Protein AF-A0A2N2IMH8-F1 (afdb_monomer)

Foldseek 3Di:
DPADDLLRQLQVQLVVQLCVLVVPDPDCALVSNLNSLVRSLVSSVVQFPDDAQLELSQLSVQLSVQSVVDDSPDGPLVSLVSSLVSLVVSQQCSCVRDPLSVLQVHGHPSSVVVSVVSVQVSLQVCCVVPVVDDDPPDPPPDDDPPDDDPDLRPPPDPVPDFPFFKWKKKKFAADAADQVVLQVVQVVFFPRWGWDDGRGIIIIITGGNDNPVSVVVSVVSHDIDDIDMDGPVVVSVVVVVVSVVVVVVPPPAAEAADADDVVVVVVVVVPHPYYHHND

pLDDT: mean 83.03, std 16.4, range [33.5, 98.44]

Radius of gyration: 24.89 Å; Cα contacts (8 Å, |Δi|>4): 397; chains: 1; bounding box: 69×49×67 Å

Nearest PDB structures (foldseek):
  7w7h-assembly1_A  TM=4.510E-01  e=2.300E-19  Streptococcus suis 05ZYH33
  7w7h-assembly1_B  TM=4.518E-01  e=4.089E-19  Streptococcus suis 05ZYH33
  7ed9-assembly2_B  TM=9.702E-01  e=2.875E-08  Thermus thermophilus HB8
  7snb-assembly1_A  TM=9.425E-01  e=2.873E-07  Staphylococcus aureus
  8vip-assembly1_A  TM=9.011E-01  e=2.034E-07  Staphylococcus aureus subsp. aureus NCTC 8325

Structure (mmCIF, N/CA/C/O backbone):
data_AF-A0A2N2IMH8-F1
#
_entry.id   AF-A0A2N2IMH8-F1
#
loop_
_atom_site.group_PDB
_atom_site.id
_atom_site.type_symbol
_atom_site.label_atom_id
_atom_site.label_alt_id
_atom_site.label_comp_id
_atom_site.label_asym_id
_atom_site.label_entity_id
_atom_site.label_seq_id
_atom_site.pdbx_PDB_ins_code
_atom_site.Cartn_x
_atom_site.Cartn_y
_atom_site.Cartn_z
_atom_site.occupancy
_atom_site.B_iso_or_equiv
_atom_site.auth_seq_id
_atom_site.auth_comp_id
_atom_site.auth_asym_id
_atom_site.auth_atom_id
_atom_site.pdbx_PDB_model_num
ATOM 1 N N . MET A 1 1 ? 8.342 -9.772 5.386 1.00 52.19 1 MET A N 1
ATOM 2 C CA . MET A 1 1 ? 8.131 -8.781 4.309 1.00 52.19 1 MET A CA 1
ATOM 3 C C . MET A 1 1 ? 7.849 -9.517 2.992 1.00 52.19 1 MET A C 1
ATOM 5 O O . MET A 1 1 ? 8.654 -9.451 2.078 1.00 52.19 1 MET A O 1
ATOM 9 N N . GLY A 1 2 ? 6.704 -10.207 2.877 1.00 48.62 2 GLY A N 1
ATOM 10 C CA . GLY A 1 2 ? 6.343 -11.002 1.683 1.00 48.62 2 GLY A CA 1
ATOM 11 C C . GLY A 1 2 ? 5.596 -10.222 0.590 1.00 48.62 2 GLY A C 1
ATOM 12 O O . GLY A 1 2 ? 4.848 -10.804 -0.188 1.00 48.62 2 GLY A O 1
ATOM 13 N N . ALA A 1 3 ? 5.718 -8.896 0.584 1.00 60.00 3 ALA A N 1
ATOM 14 C CA . ALA A 1 3 ? 5.052 -8.024 -0.373 1.00 60.00 3 ALA A CA 1
ATOM 15 C C . ALA A 1 3 ? 5.668 -8.153 -1.777 1.00 60.00 3 ALA A C 1
ATOM 17 O O . ALA A 1 3 ? 6.891 -8.087 -1.918 1.00 60.00 3 ALA A O 1
ATOM 18 N N . ARG A 1 4 ? 4.815 -8.277 -2.802 1.00 65.44 4 ARG A N 1
ATOM 19 C CA . ARG A 1 4 ? 5.200 -8.281 -4.222 1.00 65.44 4 ARG A CA 1
ATOM 20 C C . ARG A 1 4 ? 4.741 -6.996 -4.906 1.00 65.44 4 ARG A C 1
ATOM 22 O O . ARG A 1 4 ? 3.602 -6.573 -4.708 1.00 65.44 4 ARG A O 1
ATOM 29 N N . GLY A 1 5 ? 5.615 -6.407 -5.721 1.00 72.25 5 GLY A N 1
ATOM 30 C CA . GLY A 1 5 ? 5.326 -5.184 -6.474 1.00 72.25 5 GLY A CA 1
ATOM 31 C C . GLY A 1 5 ? 5.214 -3.915 -5.620 1.00 72.25 5 GLY A C 1
ATOM 32 O O . GLY A 1 5 ? 5.168 -3.970 -4.387 1.00 72.25 5 GLY A O 1
ATOM 33 N N . ASN A 1 6 ? 5.103 -2.766 -6.292 1.00 80.38 6 ASN A N 1
ATOM 34 C CA . ASN A 1 6 ? 4.966 -1.455 -5.650 1.00 80.38 6 ASN A CA 1
ATOM 35 C C . ASN A 1 6 ? 3.815 -1.391 -4.645 1.00 80.38 6 ASN A C 1
ATOM 37 O O . ASN A 1 6 ? 4.002 -0.951 -3.513 1.00 80.38 6 ASN A O 1
ATOM 41 N N . SER A 1 7 ? 2.633 -1.889 -5.012 1.00 84.31 7 SER A N 1
ATOM 42 C CA . SER A 1 7 ? 1.461 -1.861 -4.130 1.00 84.31 7 SER A CA 1
ATOM 43 C C . SER A 1 7 ? 1.675 -2.670 -2.850 1.00 84.31 7 SER A C 1
ATOM 45 O O . SER A 1 7 ? 1.282 -2.226 -1.773 1.00 84.31 7 SER A O 1
ATOM 47 N N . GLY A 1 8 ? 2.336 -3.829 -2.934 1.00 85.81 8 GLY A N 1
ATOM 48 C CA . GLY A 1 8 ? 2.666 -4.617 -1.750 1.00 85.81 8 GLY A CA 1
ATOM 49 C C . GLY A 1 8 ? 3.643 -3.878 -0.835 1.00 85.81 8 GLY A C 1
ATOM 50 O O . GLY A 1 8 ? 3.471 -3.882 0.385 1.00 85.81 8 GLY A O 1
ATOM 51 N N . VAL A 1 9 ? 4.664 -3.243 -1.417 1.00 86.06 9 VAL A N 1
ATOM 52 C CA . VAL A 1 9 ? 5.654 -2.461 -0.668 1.00 86.06 9 VAL A CA 1
ATOM 53 C C . VAL A 1 9 ? 4.976 -1.283 0.035 1.00 86.06 9 VAL A C 1
ATOM 55 O O . VAL A 1 9 ? 5.144 -1.131 1.243 1.00 86.06 9 VAL A O 1
ATOM 58 N N . ILE A 1 10 ? 4.130 -0.525 -0.663 1.00 91.44 10 ILE A N 1
ATOM 59 C CA . ILE A 1 10 ? 3.364 0.592 -0.089 1.00 91.44 10 ILE A CA 1
ATOM 60 C C . ILE A 1 10 ? 2.474 0.111 1.061 1.00 91.44 10 ILE A C 1
ATOM 62 O O . ILE A 1 10 ? 2.539 0.667 2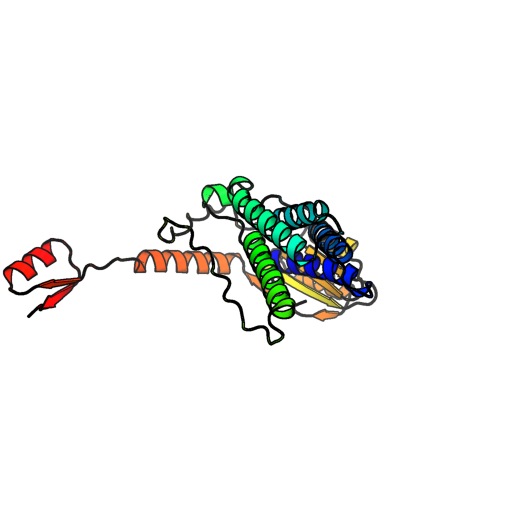.157 1.00 91.44 10 ILE A O 1
ATOM 66 N N . LEU A 1 11 ? 1.701 -0.964 0.859 1.00 93.75 11 LEU A N 1
ATOM 67 C CA . LEU A 1 11 ? 0.861 -1.534 1.914 1.00 93.75 11 LEU A CA 1
ATOM 68 C C . LEU A 1 11 ? 1.693 -1.949 3.135 1.00 93.75 11 LEU A C 1
ATOM 70 O O . LEU A 1 11 ? 1.286 -1.707 4.270 1.00 93.75 11 LEU A O 1
ATOM 74 N N . SER A 1 12 ? 2.880 -2.525 2.921 1.00 91.44 12 SER A N 1
ATOM 75 C CA . SER A 1 12 ? 3.775 -2.888 4.022 1.00 91.44 12 SER A CA 1
ATOM 76 C C . SER A 1 12 ? 4.227 -1.673 4.837 1.00 91.44 12 SER A C 1
ATOM 78 O O . SER A 1 12 ? 4.347 -1.781 6.055 1.00 91.44 12 SER A O 1
ATOM 80 N N . GLN A 1 13 ? 4.430 -0.519 4.192 1.00 93.44 13 GLN A N 1
ATOM 81 C CA . GLN A 1 13 ? 4.816 0.714 4.878 1.00 93.44 13 GLN A CA 1
ATOM 82 C C . GLN A 1 13 ? 3.632 1.376 5.586 1.00 93.44 13 GLN A C 1
ATOM 84 O O . GLN A 1 13 ? 3.816 1.878 6.690 1.00 93.44 13 GLN A O 1
ATOM 89 N N . ILE A 1 14 ? 2.415 1.288 5.035 1.00 96.00 14 ILE A N 1
ATOM 90 C CA . ILE A 1 14 ? 1.188 1.689 5.748 1.00 96.00 14 ILE A CA 1
ATOM 91 C C . ILE A 1 14 ? 1.067 0.905 7.058 1.00 96.00 14 ILE A C 1
ATOM 93 O O . ILE A 1 14 ? 0.937 1.492 8.130 1.00 96.00 14 ILE A O 1
ATOM 97 N N . VAL A 1 15 ? 1.139 -0.428 6.974 1.00 95.19 15 VAL A N 1
ATOM 98 C CA . VAL A 1 15 ? 1.012 -1.308 8.144 1.00 95.19 15 VAL A CA 1
ATOM 99 C C . VAL A 1 15 ? 2.133 -1.048 9.143 1.00 95.19 15 VAL A C 1
ATOM 101 O O . VAL A 1 15 ? 1.870 -0.965 10.338 1.00 95.19 15 VAL A O 1
ATOM 104 N N . ARG A 1 16 ? 3.370 -0.868 8.669 1.00 92.38 16 ARG A N 1
ATOM 105 C CA . ARG A 1 16 ? 4.501 -0.531 9.535 1.00 92.38 16 ARG A CA 1
ATOM 106 C C . ARG A 1 16 ? 4.280 0.786 10.275 1.00 92.38 16 ARG A C 1
ATOM 108 O O . ARG A 1 16 ? 4.414 0.785 11.490 1.00 92.38 16 ARG A O 1
ATOM 115 N N . GLY A 1 17 ? 3.896 1.860 9.583 1.00 95.44 17 GLY A N 1
ATOM 116 C CA . GLY A 1 17 ? 3.640 3.158 10.216 1.00 95.44 17 GLY A CA 1
ATOM 117 C C . GLY A 1 17 ? 2.547 3.080 11.287 1.00 95.44 17 GLY A C 1
ATOM 118 O O . GLY A 1 17 ? 2.704 3.610 12.384 1.00 95.44 17 GLY A O 1
ATOM 119 N N . ILE A 1 18 ? 1.481 2.318 11.020 1.00 96.44 18 ILE A N 1
ATOM 120 C CA . ILE A 1 18 ? 0.433 2.023 12.009 1.00 96.44 18 ILE A CA 1
ATOM 121 C C . ILE A 1 18 ? 1.015 1.281 13.225 1.00 96.44 18 ILE A C 1
ATOM 123 O O . ILE A 1 18 ? 0.786 1.675 14.370 1.00 96.44 18 ILE A O 1
ATOM 127 N N . CYS A 1 19 ? 1.781 0.212 12.989 1.00 94.81 19 CYS A N 1
ATOM 128 C CA . CYS A 1 19 ? 2.397 -0.588 14.046 1.00 94.81 19 CYS A CA 1
ATOM 129 C C . CYS A 1 19 ? 3.430 0.196 14.863 1.00 94.81 19 CYS A C 1
ATOM 131 O O . CYS A 1 19 ? 3.545 -0.043 16.062 1.00 94.81 19 CYS A O 1
ATOM 133 N N . ASP A 1 20 ? 4.153 1.133 14.253 1.00 93.44 20 ASP A N 1
ATOM 134 C CA . ASP A 1 20 ? 5.144 1.960 14.938 1.00 93.44 20 ASP A CA 1
ATOM 135 C C . ASP A 1 20 ? 4.494 2.872 15.983 1.00 93.44 20 ASP A C 1
ATOM 137 O O . ASP A 1 20 ? 5.114 3.141 17.014 1.00 93.44 20 ASP A O 1
ATOM 141 N N . VAL A 1 21 ? 3.256 3.320 15.747 1.00 95.31 21 VAL A N 1
ATOM 142 C CA . VAL A 1 21 ? 2.461 4.062 16.736 1.00 95.31 21 VAL A CA 1
ATOM 143 C C . VAL A 1 21 ? 1.913 3.104 17.791 1.00 95.31 21 VAL A C 1
ATOM 145 O O . VAL A 1 21 ? 2.215 3.253 18.973 1.00 95.31 21 VAL A O 1
ATOM 148 N N . TRP A 1 22 ? 1.175 2.072 17.377 1.00 94.62 22 TRP A N 1
ATOM 149 C CA . TRP A 1 22 ? 0.518 1.152 18.313 1.00 94.62 22 TRP A CA 1
ATOM 150 C C . TRP A 1 22 ? 1.487 0.370 19.199 1.00 94.62 22 TRP A C 1
ATOM 152 O O . TRP A 1 22 ? 1.165 0.096 20.350 1.00 94.62 22 TRP A O 1
ATOM 162 N N . GLY A 1 23 ? 2.681 0.042 18.706 1.00 92.38 23 GLY A N 1
ATOM 163 C CA . GLY A 1 23 ? 3.712 -0.656 19.474 1.00 92.38 23 GLY A CA 1
ATOM 164 C C . GLY A 1 23 ? 4.284 0.163 20.634 1.00 92.38 23 GLY A C 1
ATOM 165 O O . GLY A 1 23 ? 4.941 -0.402 21.505 1.00 92.38 23 GLY A O 1
ATOM 166 N N . ARG A 1 24 ? 4.036 1.480 20.661 1.00 92.12 24 ARG A N 1
ATOM 167 C CA . ARG A 1 24 ? 4.431 2.383 21.753 1.00 92.12 24 ARG A CA 1
ATOM 168 C C . ARG A 1 24 ? 3.272 2.728 22.692 1.00 92.12 24 ARG A C 1
ATOM 170 O O . ARG A 1 24 ? 3.514 3.337 23.731 1.00 92.12 24 ARG A O 1
ATOM 177 N N . SER A 1 25 ? 2.041 2.358 22.344 1.00 89.50 25 SER A N 1
ATOM 178 C CA . SER A 1 25 ? 0.842 2.692 23.116 1.00 89.50 25 SER A CA 1
ATOM 179 C C . SER A 1 25 ? 0.487 1.578 24.104 1.00 89.50 25 SER A C 1
ATOM 181 O O . SER A 1 25 ? 0.363 0.414 23.733 1.00 89.50 25 SER A O 1
ATOM 183 N N . GLU A 1 26 ? 0.246 1.929 25.370 1.00 86.62 26 GLU A N 1
ATOM 184 C CA . GLU A 1 26 ? -0.225 0.971 26.389 1.00 86.62 26 GLU A CA 1
ATOM 185 C C . GLU A 1 26 ? -1.693 0.560 26.183 1.00 86.62 26 GLU A C 1
ATOM 187 O O . GLU A 1 26 ? -2.112 -0.536 26.560 1.00 86.62 26 GLU A O 1
ATOM 192 N N . LYS A 1 27 ? -2.497 1.458 25.602 1.00 88.00 27 LYS A N 1
ATOM 193 C CA . LYS A 1 27 ? -3.907 1.251 25.256 1.00 88.00 27 LYS A CA 1
ATOM 194 C C . LYS A 1 27 ? -4.177 1.868 23.894 1.00 88.00 27 LYS A C 1
ATOM 196 O O . LYS A 1 27 ? -3.599 2.892 23.568 1.00 88.00 27 LYS A O 1
ATOM 201 N N . LEU A 1 28 ? -5.092 1.273 23.136 1.00 89.69 28 LEU A N 1
ATOM 202 C CA . LEU A 1 28 ? -5.493 1.788 21.828 1.00 89.69 28 LEU A CA 1
ATOM 203 C C . LEU A 1 28 ? -6.776 2.615 21.965 1.00 89.69 28 LEU A C 1
ATOM 205 O O . LEU A 1 28 ? -7.887 2.091 21.873 1.00 89.69 28 LEU A O 1
ATOM 209 N N . THR A 1 29 ? -6.619 3.907 22.246 1.00 92.12 29 THR A N 1
ATOM 210 C CA . THR A 1 29 ? -7.718 4.879 22.302 1.00 92.12 29 THR A CA 1
ATOM 211 C C . THR A 1 29 ? -8.060 5.415 20.911 1.00 92.12 29 THR A C 1
ATOM 213 O O . THR A 1 29 ? -7.338 5.189 19.941 1.00 92.12 29 THR A O 1
ATOM 216 N N . THR A 1 30 ? -9.145 6.186 20.793 1.00 94.38 30 THR A N 1
ATOM 217 C CA . THR A 1 30 ? -9.486 6.893 19.547 1.00 94.38 30 THR A CA 1
ATOM 218 C C . THR A 1 30 ? -8.321 7.746 19.044 1.00 94.38 30 THR A C 1
ATOM 220 O O . THR A 1 30 ? -8.060 7.755 17.845 1.00 94.38 30 THR A O 1
ATOM 223 N N . ARG A 1 31 ? -7.571 8.398 19.942 1.00 95.25 31 ARG A N 1
ATOM 224 C CA . ARG A 1 31 ? -6.382 9.177 19.580 1.00 95.25 31 ARG A CA 1
ATOM 225 C C . ARG A 1 31 ? -5.276 8.305 18.980 1.00 95.25 31 ARG A C 1
ATOM 227 O O . ARG A 1 31 ? -4.769 8.643 17.919 1.00 95.25 31 ARG A O 1
ATOM 234 N N . ASP A 1 32 ? -4.984 7.148 19.573 1.00 95.12 32 ASP A N 1
ATOM 235 C CA . ASP A 1 32 ? -3.965 6.225 19.047 1.00 95.12 32 ASP A CA 1
ATOM 236 C C . ASP A 1 32 ? -4.317 5.714 17.641 1.00 95.12 32 ASP A C 1
ATOM 238 O O . ASP A 1 32 ? -3.442 5.544 16.795 1.00 95.12 32 ASP A O 1
ATOM 242 N N . PHE A 1 33 ? -5.604 5.496 17.351 1.00 95.56 33 PHE A N 1
ATOM 243 C CA . PHE A 1 33 ? -6.060 5.153 15.999 1.00 95.56 33 PHE A CA 1
ATOM 244 C C . PHE A 1 33 ? -5.868 6.308 15.010 1.00 95.56 33 PHE A C 1
ATOM 246 O O . PHE A 1 33 ? -5.442 6.073 13.881 1.00 95.56 33 PHE A O 1
ATOM 253 N N . LYS A 1 34 ? -6.161 7.549 15.418 1.00 97.31 34 LYS A N 1
ATOM 254 C CA . LYS A 1 34 ? -5.933 8.744 14.590 1.00 97.31 34 LYS A CA 1
ATOM 255 C C . LYS A 1 34 ? -4.452 8.889 14.247 1.00 97.31 34 LYS A C 1
ATOM 257 O O . LYS A 1 34 ? -4.109 9.030 13.072 1.00 97.31 34 LYS A O 1
ATOM 262 N N . ASP A 1 35 ? -3.596 8.813 15.259 1.00 97.19 35 ASP A N 1
ATOM 263 C CA . ASP A 1 35 ? -2.149 8.962 15.117 1.00 97.19 35 ASP A CA 1
ATOM 264 C C . ASP A 1 35 ? -1.568 7.845 14.238 1.00 97.19 35 ASP A C 1
ATOM 266 O O . ASP A 1 35 ? -0.799 8.121 13.318 1.00 97.19 35 ASP A O 1
ATOM 270 N N . ALA A 1 36 ? -2.014 6.600 14.429 1.00 97.50 36 ALA A N 1
ATOM 271 C CA . ALA A 1 36 ? -1.571 5.462 13.629 1.00 97.50 36 ALA A CA 1
ATOM 272 C C . ALA A 1 36 ? -1.993 5.553 12.156 1.00 97.50 36 ALA A C 1
ATOM 274 O O . ALA A 1 36 ? -1.192 5.261 11.271 1.00 97.50 36 ALA A O 1
ATOM 275 N N . LEU A 1 37 ? -3.225 5.983 11.863 1.00 97.81 37 LEU A N 1
ATOM 276 C CA . LEU A 1 37 ? -3.674 6.194 10.482 1.00 97.81 37 LEU A CA 1
ATOM 277 C C . LEU A 1 37 ? -2.881 7.310 9.797 1.00 97.81 37 LEU A C 1
ATOM 279 O O . LEU A 1 37 ? -2.513 7.176 8.630 1.00 97.81 37 LEU A O 1
ATOM 283 N N . ASN A 1 38 ? -2.592 8.391 10.524 1.00 98.12 38 ASN A N 1
ATOM 284 C CA . ASN A 1 38 ? -1.757 9.469 10.010 1.00 98.12 38 ASN A CA 1
ATOM 285 C C . ASN A 1 38 ? -0.331 8.986 9.718 1.00 98.12 38 ASN A C 1
ATOM 287 O O . ASN A 1 38 ? 0.177 9.223 8.625 1.00 98.12 38 ASN A O 1
ATOM 291 N N . GLU A 1 39 ? 0.291 8.257 10.647 1.00 98.06 39 GLU A N 1
ATOM 292 C CA . GLU A 1 39 ? 1.638 7.718 10.443 1.00 98.06 39 GLU A CA 1
ATOM 293 C C . GLU A 1 39 ? 1.680 6.687 9.309 1.00 98.06 39 GLU A C 1
ATOM 295 O O . GLU A 1 39 ? 2.607 6.697 8.503 1.00 98.06 39 GLU A O 1
ATOM 300 N N . GLY A 1 40 ? 0.649 5.848 9.171 1.00 97.38 40 GLY A N 1
ATOM 301 C CA . GLY A 1 40 ? 0.508 4.939 8.034 1.00 97.38 40 GLY A CA 1
ATOM 302 C C . GLY A 1 40 ? 0.471 5.680 6.693 1.00 97.38 40 GLY A C 1
ATOM 303 O O . GLY A 1 40 ? 1.156 5.278 5.753 1.00 97.38 40 GLY A O 1
ATOM 304 N N . ALA A 1 41 ? -0.269 6.792 6.604 1.00 97.62 41 ALA A N 1
ATOM 305 C CA . ALA A 1 41 ? -0.293 7.635 5.408 1.00 97.62 41 ALA A CA 1
ATOM 306 C C . ALA A 1 41 ? 1.075 8.289 5.145 1.00 97.62 41 ALA A C 1
ATOM 308 O O . ALA A 1 41 ? 1.597 8.195 4.035 1.00 97.62 41 ALA A O 1
ATOM 309 N N . VAL A 1 42 ? 1.696 8.894 6.163 1.00 96.81 42 VAL A N 1
ATOM 310 C CA . VAL A 1 42 ? 3.024 9.526 6.051 1.00 96.81 42 VAL A CA 1
ATOM 311 C C . VAL A 1 42 ? 4.085 8.517 5.606 1.00 96.81 42 VAL A C 1
ATOM 313 O O . VAL A 1 42 ? 4.857 8.798 4.689 1.00 96.81 42 VAL A O 1
ATOM 316 N N . SER A 1 43 ? 4.096 7.330 6.211 1.00 94.81 43 SER A N 1
ATOM 317 C CA . SER A 1 43 ? 5.015 6.242 5.874 1.00 94.81 43 SER A CA 1
ATOM 318 C C . SER A 1 43 ? 4.829 5.762 4.434 1.00 94.81 43 SER A C 1
ATOM 320 O O . SER A 1 43 ? 5.814 5.534 3.734 1.00 94.81 43 SER A O 1
ATOM 322 N N . ALA A 1 44 ? 3.585 5.667 3.955 1.00 93.88 44 ALA A N 1
ATOM 323 C CA . ALA A 1 44 ? 3.285 5.293 2.575 1.00 93.88 44 ALA A CA 1
ATOM 324 C C . ALA A 1 44 ? 3.821 6.305 1.557 1.00 93.88 44 ALA A C 1
ATOM 326 O O . ALA A 1 44 ? 4.426 5.909 0.565 1.00 93.88 44 ALA A O 1
ATOM 327 N N . TYR A 1 45 ? 3.628 7.603 1.809 1.00 93.81 45 TYR A N 1
ATOM 328 C CA . TYR A 1 45 ? 4.145 8.654 0.929 1.00 93.81 45 TYR A CA 1
ATOM 329 C C . TYR A 1 45 ? 5.672 8.717 0.967 1.00 93.81 45 TYR A C 1
ATOM 331 O O . TYR A 1 45 ? 6.294 8.843 -0.081 1.00 93.81 45 TYR A O 1
ATOM 339 N N . ARG A 1 46 ? 6.292 8.576 2.146 1.00 90.69 46 ARG A N 1
ATOM 340 C CA . ARG A 1 46 ? 7.759 8.568 2.282 1.00 90.69 46 ARG A CA 1
ATOM 341 C C . ARG A 1 46 ? 8.405 7.386 1.559 1.00 90.69 46 ARG A C 1
ATOM 343 O O . ARG A 1 46 ? 9.524 7.506 1.081 1.00 90.69 46 ARG A O 1
ATOM 350 N N . ALA A 1 47 ? 7.706 6.259 1.484 1.00 87.06 47 ALA A N 1
ATOM 351 C CA . ALA A 1 47 ? 8.184 5.066 0.803 1.00 87.06 47 ALA A CA 1
ATOM 352 C C . ALA A 1 47 ? 8.309 5.232 -0.716 1.00 87.06 47 ALA A C 1
ATOM 354 O O . ALA A 1 47 ? 8.993 4.431 -1.344 1.00 87.06 47 ALA A O 1
ATOM 355 N N . VAL A 1 48 ? 7.628 6.221 -1.304 1.00 86.38 48 VAL A N 1
ATOM 356 C CA . VAL A 1 48 ? 7.529 6.407 -2.753 1.00 86.38 48 VAL A CA 1
ATOM 357 C C . VAL A 1 48 ? 8.180 7.726 -3.144 1.00 86.38 48 VAL A C 1
ATOM 359 O O . VAL A 1 48 ? 7.686 8.797 -2.804 1.00 86.38 48 VAL A O 1
ATOM 362 N N . LYS A 1 49 ? 9.258 7.659 -3.928 1.00 79.81 49 LYS A N 1
ATOM 363 C CA . LYS A 1 49 ? 10.010 8.847 -4.354 1.00 79.81 49 LYS A CA 1
ATOM 364 C C . LYS A 1 49 ? 9.166 9.859 -5.136 1.00 79.81 49 LYS A C 1
ATOM 366 O O . LYS A 1 49 ? 9.290 11.064 -4.933 1.00 79.81 49 LYS A O 1
ATOM 371 N N . VAL A 1 50 ? 8.326 9.369 -6.047 1.00 82.44 50 VAL A N 1
ATOM 372 C CA . VAL A 1 50 ? 7.414 10.190 -6.856 1.00 82.44 50 VAL A CA 1
ATOM 373 C C . VAL A 1 50 ? 5.987 9.703 -6.604 1.00 82.44 50 VAL A C 1
ATOM 375 O O . VAL A 1 50 ? 5.511 8.813 -7.311 1.00 82.44 50 VAL A O 1
ATOM 378 N N . PRO A 1 51 ? 5.317 10.204 -5.553 1.00 87.81 51 PRO A N 1
ATOM 379 C CA . PRO A 1 51 ? 3.970 9.769 -5.217 1.00 87.81 51 PRO A CA 1
ATOM 380 C C . PRO A 1 51 ? 2.978 10.216 -6.295 1.00 87.81 51 PRO A C 1
ATOM 382 O O . PRO A 1 51 ? 3.027 11.346 -6.780 1.00 87.81 51 PRO A O 1
ATOM 385 N N . VAL A 1 52 ? 2.059 9.318 -6.650 1.00 89.38 52 VAL A N 1
ATOM 386 C CA . VAL A 1 52 ? 1.039 9.551 -7.678 1.00 89.38 52 VAL A CA 1
ATOM 387 C C . VAL A 1 52 ? -0.339 9.591 -7.025 1.00 89.38 52 VAL A C 1
ATOM 389 O O . VAL A 1 52 ? -0.763 8.629 -6.377 1.00 89.38 52 VAL A O 1
ATOM 392 N N . GLU A 1 53 ? -1.042 10.709 -7.200 1.00 93.56 53 GLU A N 1
ATOM 393 C CA . GLU A 1 53 ? -2.443 10.846 -6.793 1.00 93.56 53 GLU A CA 1
ATOM 394 C C . GLU A 1 53 ? -3.371 10.028 -7.699 1.00 93.56 53 GLU A C 1
ATOM 396 O O . GLU A 1 53 ? -3.062 9.785 -8.860 1.00 93.56 53 GLU A O 1
ATOM 401 N N . GLY A 1 54 ? -4.521 9.603 -7.177 1.00 91.88 54 GLY A N 1
ATOM 402 C CA . GLY A 1 54 ? -5.389 8.637 -7.857 1.00 91.88 54 GLY A CA 1
ATOM 403 C C . GLY A 1 54 ? -5.010 7.184 -7.612 1.00 91.88 54 GLY A C 1
ATOM 404 O O . GLY A 1 54 ? -5.513 6.306 -8.302 1.00 91.88 54 GLY A O 1
ATOM 405 N N . THR A 1 55 ? -4.156 6.928 -6.620 1.00 94.31 55 THR A N 1
ATOM 406 C CA . THR A 1 55 ? -3.742 5.585 -6.196 1.00 94.31 55 THR A CA 1
ATOM 407 C C . THR A 1 55 ? -4.136 5.319 -4.738 1.00 94.31 55 THR A C 1
ATOM 409 O O . THR A 1 55 ? -4.697 6.179 -4.051 1.00 94.31 55 THR A O 1
ATOM 412 N N . MET A 1 56 ? -3.777 4.145 -4.215 1.00 95.31 56 MET A N 1
ATOM 413 C CA . MET A 1 56 ? -3.870 3.793 -2.794 1.00 95.31 56 MET A CA 1
ATOM 414 C C . MET A 1 56 ? -3.306 4.866 -1.848 1.00 95.31 56 MET A C 1
ATOM 416 O O . MET A 1 56 ? -3.806 4.996 -0.731 1.00 95.31 56 MET A O 1
ATOM 420 N N . LEU A 1 57 ? -2.310 5.649 -2.283 1.00 96.50 57 LEU A N 1
ATOM 421 C CA . LEU A 1 57 ? -1.771 6.770 -1.507 1.00 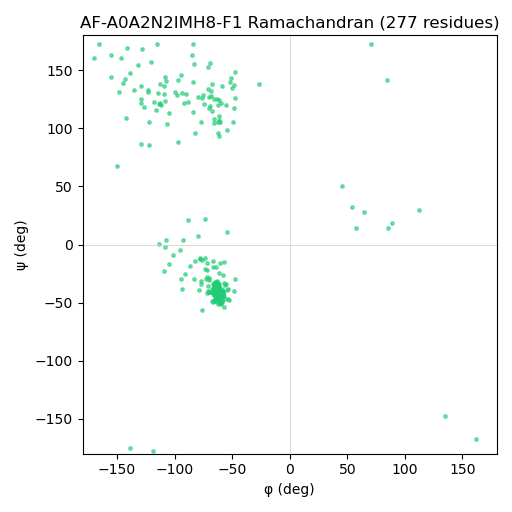96.50 57 LEU A CA 1
ATOM 422 C C . LEU A 1 57 ? -2.851 7.819 -1.212 1.00 96.50 57 LEU A C 1
ATOM 424 O O . LEU A 1 57 ? -3.055 8.184 -0.054 1.00 96.50 57 LEU A O 1
ATOM 428 N N . THR A 1 58 ? -3.604 8.226 -2.239 1.00 97.12 58 THR A N 1
ATOM 429 C CA . THR A 1 58 ? -4.732 9.154 -2.098 1.00 97.12 58 THR A CA 1
ATOM 430 C C . THR A 1 58 ? -5.768 8.588 -1.140 1.00 97.12 58 THR A C 1
ATOM 432 O O . THR A 1 58 ? -6.173 9.272 -0.207 1.00 97.12 58 THR A O 1
ATOM 435 N N . VAL A 1 59 ? -6.159 7.323 -1.313 1.00 98.00 59 VAL A N 1
ATOM 436 C CA . VAL A 1 59 ? -7.165 6.685 -0.451 1.00 98.00 59 VAL A CA 1
ATOM 437 C C . VAL A 1 59 ? -6.714 6.665 1.010 1.00 98.00 59 VAL A C 1
ATOM 439 O O . VAL A 1 59 ? -7.468 7.096 1.879 1.00 98.00 59 VAL A O 1
ATOM 442 N N . MET A 1 60 ? -5.474 6.250 1.287 1.00 98.31 60 MET A N 1
ATOM 443 C CA . MET A 1 60 ? -4.928 6.241 2.646 1.00 98.31 60 MET A CA 1
ATOM 444 C C . MET A 1 60 ? -4.886 7.648 3.261 1.00 98.31 60 MET A C 1
ATOM 446 O O . MET A 1 60 ? -5.237 7.815 4.430 1.00 98.31 60 MET A O 1
ATOM 450 N N . ARG A 1 61 ? -4.501 8.670 2.482 1.00 98.31 61 ARG A N 1
ATOM 451 C CA . ARG A 1 61 ? -4.493 10.064 2.947 1.00 98.31 61 ARG A CA 1
ATOM 452 C C . ARG A 1 61 ? -5.895 10.543 3.306 1.00 98.31 61 ARG A C 1
ATOM 454 O O . ARG A 1 61 ? -6.078 11.051 4.404 1.00 98.31 61 ARG A O 1
ATOM 461 N N . GLU A 1 62 ? -6.873 10.379 2.417 1.00 98.44 62 GLU A N 1
ATOM 462 C CA . GLU A 1 62 ? -8.252 10.829 2.665 1.00 98.44 62 GLU A CA 1
ATOM 463 C C . GLU A 1 62 ? -8.852 10.124 3.894 1.00 98.44 62 GLU A C 1
ATOM 465 O O . GLU A 1 62 ? -9.500 10.758 4.728 1.00 98.44 62 GLU A O 1
ATOM 470 N N . MET A 1 63 ? -8.569 8.827 4.061 1.00 98.31 63 MET A N 1
ATOM 471 C CA . MET A 1 63 ? -8.939 8.054 5.250 1.00 98.31 63 MET A CA 1
ATOM 472 C C . MET A 1 63 ? -8.304 8.618 6.526 1.00 98.31 63 MET A C 1
ATOM 474 O O . MET A 1 63 ? -8.998 8.817 7.526 1.00 98.31 63 MET A O 1
ATOM 478 N N . ALA A 1 64 ? -7.003 8.919 6.499 1.00 98.25 64 ALA A N 1
ATOM 479 C CA . ALA A 1 64 ? -6.305 9.526 7.628 1.00 98.25 64 ALA A CA 1
ATOM 480 C C . ALA A 1 64 ? -6.848 10.928 7.950 1.00 98.25 64 ALA A C 1
ATOM 482 O O . ALA A 1 64 ? -7.113 11.226 9.113 1.00 98.25 64 ALA A O 1
ATOM 483 N N . THR A 1 65 ? -7.091 11.771 6.942 1.00 98.38 65 THR A N 1
ATOM 484 C CA . THR A 1 65 ? -7.688 13.103 7.115 1.00 98.38 65 THR A CA 1
ATOM 485 C C . THR A 1 65 ? -9.071 13.019 7.759 1.00 98.38 65 THR A C 1
ATOM 487 O O . THR A 1 65 ? -9.344 13.744 8.717 1.00 98.38 65 THR A O 1
ATOM 490 N N . ALA A 1 66 ? -9.923 12.099 7.304 1.00 97.88 66 ALA A N 1
ATOM 491 C CA . ALA A 1 66 ? -11.236 11.887 7.902 1.00 97.88 66 ALA A CA 1
ATOM 492 C C . ALA A 1 66 ? -11.137 11.426 9.362 1.00 97.88 66 ALA A C 1
ATOM 494 O O . ALA A 1 66 ? -11.873 11.933 10.208 1.00 97.88 66 ALA A O 1
ATOM 495 N N . ALA A 1 67 ? -10.189 10.538 9.685 1.00 97.62 67 ALA A N 1
ATOM 496 C CA . ALA A 1 67 ? -9.926 10.147 11.069 1.00 97.62 67 ALA A CA 1
ATOM 497 C C . ALA A 1 67 ? -9.574 11.361 11.941 1.00 97.62 67 ALA A C 1
ATOM 499 O O . ALA A 1 67 ? -10.083 11.484 13.056 1.00 97.62 67 ALA A O 1
ATOM 500 N N . GLN A 1 68 ? -8.761 12.294 11.426 1.00 97.88 68 GLN A N 1
ATOM 501 C CA . GLN A 1 68 ? -8.383 13.509 12.154 1.00 97.88 68 GLN A CA 1
ATOM 502 C C . GLN A 1 68 ? -9.582 14.396 12.505 1.00 97.88 68 GLN A C 1
ATOM 504 O O . GLN A 1 68 ? -9.611 14.979 13.592 1.00 97.88 68 GLN A O 1
ATOM 509 N N . SER A 1 69 ? -10.599 14.440 11.642 1.00 96.31 69 SER A N 1
ATOM 510 C CA . SER A 1 69 ? -11.832 15.204 11.871 1.00 96.31 69 SER A CA 1
ATOM 511 C C . SER A 1 69 ? -12.779 14.586 12.909 1.00 96.31 69 SER A C 1
ATOM 513 O O . SER A 1 69 ? -13.720 15.251 13.339 1.00 96.31 69 SER A O 1
ATOM 515 N N . VAL A 1 70 ? -12.556 13.339 13.338 1.00 96.00 70 VAL A N 1
ATOM 516 C CA . VAL A 1 70 ? -13.394 12.682 14.352 1.00 96.00 70 VAL A CA 1
ATOM 517 C C . VAL A 1 70 ? -12.996 13.162 15.758 1.00 96.00 70 VAL A C 1
ATOM 519 O O . VAL A 1 70 ? -11.817 13.063 16.125 1.00 96.00 70 VAL A O 1
ATOM 522 N N . PRO A 1 71 ? -13.945 13.658 16.580 1.00 95.75 71 PRO A N 1
ATOM 523 C CA . PRO A 1 71 ? -13.673 14.009 17.972 1.00 95.75 71 PRO A CA 1
ATOM 524 C C . PRO A 1 71 ? -13.167 12.811 18.779 1.00 95.75 71 PRO A C 1
ATOM 526 O O . PRO A 1 71 ? -13.735 11.723 18.708 1.00 95.75 71 PRO A O 1
ATOM 529 N N . GLU A 1 72 ? -12.142 13.023 19.605 1.00 94.00 72 GLU A N 1
ATOM 530 C CA . GLU A 1 72 ? -11.533 11.963 20.428 1.00 94.00 72 GLU A CA 1
ATOM 531 C C . GLU A 1 72 ? -12.488 11.385 21.482 1.00 94.00 72 GLU A C 1
ATOM 533 O O . GLU A 1 72 ? -12.284 10.274 21.962 1.00 94.00 72 GLU A O 1
ATOM 538 N N . THR A 1 73 ? -13.557 12.114 21.812 1.00 93.19 73 THR A N 1
ATOM 539 C CA . THR A 1 73 ? -14.627 11.666 22.714 1.00 93.19 73 THR A CA 1
ATOM 540 C C . THR A 1 73 ? -15.530 10.596 22.099 1.00 93.19 73 THR A C 1
ATOM 542 O O . THR A 1 73 ? -16.283 9.945 22.825 1.00 93.19 73 THR A O 1
ATOM 545 N N . LEU A 1 74 ? -15.492 10.406 20.776 1.00 93.44 74 LEU A N 1
ATOM 546 C CA . LEU A 1 74 ? -16.237 9.348 20.103 1.00 93.44 74 LEU A CA 1
ATOM 547 C C . LEU A 1 74 ? -15.485 8.018 20.159 1.00 93.44 74 LEU A C 1
ATOM 549 O O . LEU A 1 74 ? -14.263 7.963 20.281 1.00 93.44 74 LEU A O 1
ATOM 553 N N . SER A 1 75 ? -16.235 6.923 20.047 1.00 91.81 75 SER A N 1
ATOM 554 C CA . SER A 1 75 ? -15.672 5.575 20.054 1.00 91.81 75 SER A CA 1
ATOM 555 C C . SER A 1 75 ? -14.860 5.276 18.791 1.00 91.81 75 SER A C 1
ATOM 557 O O . SER A 1 75 ? -15.131 5.809 17.713 1.00 91.81 75 SER A O 1
ATOM 559 N N . VAL A 1 76 ? -13.932 4.321 18.897 1.00 91.50 76 VAL A N 1
ATOM 560 C CA . VAL A 1 76 ? -13.176 3.797 17.745 1.00 91.50 76 VAL A CA 1
ATOM 561 C C . VAL A 1 76 ? -14.110 3.281 16.642 1.00 91.50 76 VAL A C 1
ATOM 563 O O . VAL A 1 76 ? -13.832 3.475 15.466 1.00 91.50 76 VAL A O 1
ATOM 566 N N . GLY A 1 77 ? -15.270 2.709 16.989 1.00 90.94 77 GLY A N 1
ATOM 567 C CA . GLY A 1 77 ? -16.267 2.290 15.996 1.00 90.94 77 GLY A CA 1
ATOM 568 C C . GLY A 1 77 ? -16.811 3.451 15.149 1.00 90.94 77 GLY A C 1
ATOM 569 O O . GLY A 1 77 ? -16.938 3.318 13.935 1.00 90.94 77 GLY A O 1
ATOM 570 N N . LYS A 1 78 ? -17.076 4.616 15.761 1.00 92.12 78 LYS A N 1
ATOM 571 C CA . LYS A 1 78 ? -17.481 5.835 15.032 1.00 92.12 78 LYS A CA 1
ATOM 572 C C . LYS A 1 78 ? -16.348 6.368 14.154 1.00 92.12 78 LYS A C 1
ATOM 574 O O . LYS A 1 78 ? -16.614 6.812 13.041 1.00 92.12 78 LYS A O 1
ATOM 579 N N . LEU A 1 79 ? -15.106 6.298 14.639 1.00 95.75 79 LEU A N 1
ATOM 580 C CA . LEU A 1 79 ? -13.926 6.660 13.855 1.00 95.75 79 LEU A CA 1
ATOM 581 C C . LEU A 1 79 ? -13.789 5.770 12.617 1.00 95.75 79 LEU A C 1
ATOM 583 O O . LEU A 1 79 ? -13.664 6.286 11.512 1.00 95.75 79 LEU A O 1
ATOM 587 N N . LEU A 1 80 ? -13.869 4.449 12.783 1.00 93.81 80 LEU A N 1
ATOM 588 C CA . LEU A 1 80 ? -13.731 3.499 11.680 1.00 93.81 80 LEU A CA 1
ATOM 589 C C . LEU A 1 80 ? -14.847 3.643 10.643 1.00 93.81 80 LEU A C 1
ATOM 591 O O . LEU A 1 80 ? -14.570 3.531 9.455 1.00 93.81 80 LEU A O 1
ATOM 595 N N . ALA A 1 81 ? -16.073 3.969 11.062 1.00 91.69 81 ALA A N 1
ATOM 596 C CA . ALA A 1 81 ? -17.161 4.272 10.134 1.00 91.69 81 ALA A CA 1
ATOM 597 C C . ALA A 1 81 ? -16.871 5.520 9.278 1.00 91.69 81 ALA A C 1
ATOM 599 O O . ALA A 1 81 ? -17.109 5.510 8.072 1.00 91.69 81 ALA A O 1
ATOM 600 N N . ALA A 1 82 ? -16.326 6.586 9.878 1.00 95.62 82 ALA A N 1
ATOM 601 C CA . ALA A 1 82 ? -15.936 7.789 9.139 1.00 95.62 82 ALA A CA 1
ATOM 602 C C . ALA A 1 82 ? -14.773 7.516 8.170 1.00 95.62 82 ALA A C 1
ATOM 604 O O . ALA A 1 82 ? -14.788 7.976 7.030 1.00 95.62 82 ALA A O 1
ATOM 605 N N . VAL A 1 83 ? -13.792 6.729 8.615 1.00 96.94 83 VAL A N 1
ATOM 606 C CA . VAL A 1 83 ? -12.643 6.290 7.814 1.00 96.94 83 VAL A CA 1
ATOM 607 C C . VAL A 1 83 ? -13.084 5.433 6.628 1.00 96.94 83 VAL A C 1
ATOM 609 O O . VAL A 1 83 ? -12.631 5.662 5.509 1.00 96.94 83 VAL A O 1
ATOM 612 N N . GLU A 1 84 ? -13.988 4.477 6.840 1.00 94.94 84 GLU A N 1
ATOM 613 C CA . GLU A 1 84 ? -14.531 3.641 5.768 1.00 94.94 84 GLU A CA 1
ATOM 614 C C . GLU A 1 84 ? -15.266 4.481 4.718 1.00 94.94 84 GLU A C 1
ATOM 616 O O . GLU A 1 84 ? -15.040 4.301 3.520 1.00 94.94 84 GLU A O 1
ATOM 621 N N . GLU A 1 85 ? -16.124 5.408 5.151 1.00 95.06 85 GLU A N 1
ATOM 622 C CA . GLU A 1 85 ? -16.886 6.250 4.229 1.00 95.06 85 GLU A CA 1
ATOM 623 C C . GLU A 1 85 ? -15.968 7.170 3.416 1.00 95.06 85 GLU A C 1
ATOM 625 O O . GLU A 1 85 ? -16.114 7.272 2.196 1.00 95.06 85 GLU A O 1
ATOM 630 N N . ALA A 1 86 ? -14.963 7.771 4.056 1.00 97.75 86 ALA A N 1
ATOM 631 C CA . ALA A 1 86 ? -13.953 8.558 3.357 1.00 97.75 86 ALA A CA 1
ATOM 632 C C . ALA A 1 86 ? -13.166 7.713 2.346 1.00 97.75 86 ALA A C 1
ATOM 634 O O . ALA A 1 86 ? -12.979 8.136 1.207 1.00 97.75 86 ALA A O 1
ATOM 635 N N . GLY A 1 87 ? -12.770 6.493 2.721 1.00 96.62 87 GLY A N 1
ATOM 636 C CA . GLY A 1 87 ? -12.108 5.557 1.816 1.00 96.62 87 GLY A CA 1
ATOM 637 C C . GLY A 1 87 ? -12.988 5.172 0.625 1.00 96.62 87 GLY A C 1
ATOM 638 O O . GLY A 1 87 ? -12.510 5.145 -0.506 1.00 96.62 87 GLY A O 1
ATOM 639 N N . ARG A 1 88 ? -14.290 4.944 0.843 1.00 96.25 88 ARG A N 1
ATOM 640 C CA . ARG A 1 88 ? -15.263 4.667 -0.227 1.00 96.25 88 ARG A CA 1
A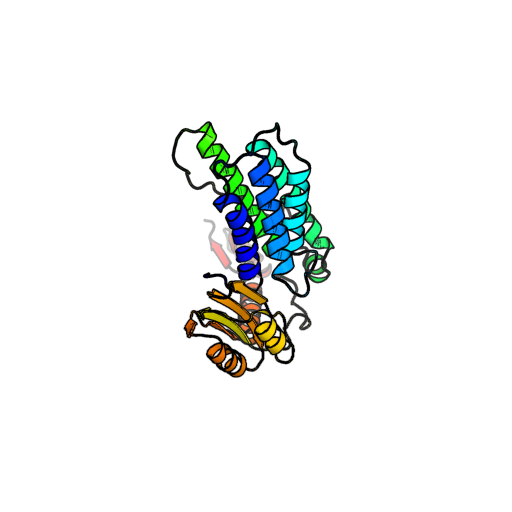TOM 641 C C . ARG A 1 88 ? -15.336 5.817 -1.228 1.00 96.25 88 ARG A C 1
ATOM 643 O O . ARG A 1 88 ? -15.209 5.580 -2.428 1.00 96.25 88 ARG A O 1
ATOM 650 N N . VAL A 1 89 ? -15.511 7.043 -0.738 1.00 97.00 89 VAL A N 1
ATOM 651 C CA . VAL A 1 89 ? -15.571 8.246 -1.580 1.00 97.00 89 VAL A CA 1
ATOM 652 C C . VAL A 1 89 ? -14.248 8.468 -2.313 1.00 97.00 89 VAL A C 1
ATOM 654 O O . VAL A 1 89 ? -14.250 8.779 -3.503 1.00 97.00 89 VAL A O 1
ATOM 657 N N . ALA A 1 90 ? -13.114 8.282 -1.636 1.00 97.00 90 ALA A N 1
ATOM 658 C CA . ALA A 1 90 ? -11.796 8.434 -2.239 1.00 97.00 90 ALA A CA 1
ATOM 659 C C . ALA A 1 90 ? -11.584 7.438 -3.383 1.00 97.00 90 ALA A C 1
ATOM 661 O O . ALA A 1 90 ? -11.192 7.850 -4.471 1.00 97.00 90 ALA A O 1
ATOM 662 N N . VAL A 1 91 ? -11.914 6.158 -3.175 1.00 95.75 91 VAL A N 1
ATOM 663 C CA . VAL A 1 91 ? -11.815 5.123 -4.213 1.00 95.75 91 VAL A CA 1
ATOM 664 C C . VAL A 1 91 ? -12.683 5.464 -5.420 1.00 95.75 91 VAL A C 1
ATOM 666 O O . VAL A 1 91 ? -12.196 5.394 -6.541 1.00 95.75 91 VAL A O 1
ATOM 669 N N . GLU A 1 92 ? -13.933 5.888 -5.226 1.00 93.75 92 GLU A N 1
ATOM 670 C CA . GLU A 1 92 ? -14.812 6.272 -6.343 1.00 93.75 92 GLU A CA 1
ATOM 671 C C . GLU A 1 92 ? -14.213 7.419 -7.175 1.00 93.75 92 GLU A C 1
ATOM 673 O O . GLU A 1 92 ? -14.252 7.382 -8.407 1.00 93.75 92 GLU A O 1
ATOM 678 N N . ARG A 1 93 ? -13.569 8.387 -6.511 1.00 95.31 93 ARG A N 1
ATOM 679 C CA . ARG A 1 93 ? -12.910 9.531 -7.159 1.00 95.31 93 ARG A CA 1
ATOM 680 C C . ARG A 1 93 ? -11.626 9.169 -7.906 1.00 95.31 93 ARG A C 1
ATOM 682 O O . ARG A 1 93 ? -11.251 9.926 -8.799 1.00 95.31 93 ARG A O 1
ATOM 689 N N . THR A 1 94 ? -10.966 8.049 -7.591 1.00 93.50 94 THR A N 1
ATOM 690 C CA . THR A 1 94 ? -9.727 7.640 -8.293 1.00 93.50 94 THR A CA 1
ATOM 691 C C . THR A 1 94 ? -9.937 7.501 -9.800 1.00 93.50 94 THR A C 1
ATOM 693 O O . THR A 1 94 ? -9.055 7.881 -10.568 1.00 93.50 94 THR A O 1
ATOM 696 N N . THR A 1 95 ? -11.135 7.076 -10.221 1.00 89.69 95 THR A N 1
ATOM 697 C CA . THR A 1 95 ? -11.549 6.975 -11.630 1.00 89.69 95 THR A CA 1
ATOM 698 C C . THR A 1 95 ? -11.237 8.248 -12.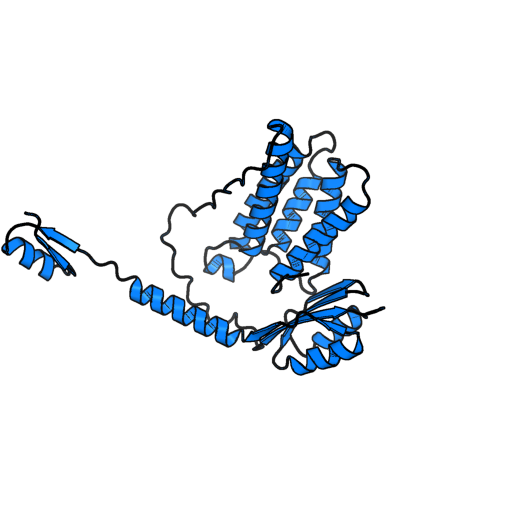417 1.00 89.69 95 THR A C 1
ATOM 700 O O . THR A 1 95 ? -10.772 8.184 -13.547 1.00 89.69 95 THR A O 1
ATOM 703 N N . ASP A 1 96 ? -11.439 9.420 -11.810 1.00 91.81 96 ASP A N 1
ATOM 704 C CA . ASP A 1 96 ? -11.250 10.719 -12.459 1.00 91.81 96 ASP A CA 1
ATOM 705 C C . ASP A 1 96 ? -9.879 11.356 -12.221 1.00 91.81 96 ASP A C 1
ATOM 707 O O . ASP A 1 96 ? -9.591 12.422 -12.770 1.00 91.81 96 ASP A O 1
ATOM 711 N N . GLN A 1 97 ? -9.033 10.741 -11.399 1.00 90.75 97 GLN A N 1
ATOM 712 C CA . GLN A 1 97 ? -7.744 11.308 -11.003 1.00 90.75 97 GLN A CA 1
ATOM 713 C C . GLN A 1 97 ? -6.606 10.885 -11.933 1.00 90.75 97 GLN A C 1
ATOM 715 O O . GLN A 1 97 ? -5.637 11.629 -12.073 1.00 90.75 97 GLN A O 1
ATOM 720 N N . LEU A 1 98 ? -6.742 9.741 -12.611 1.00 89.00 98 LEU A N 1
ATOM 721 C CA . LEU A 1 98 ? -5.751 9.242 -13.561 1.00 89.00 98 LEU A CA 1
ATOM 722 C C . LEU A 1 98 ? -6.370 9.023 -14.949 1.00 89.00 98 LEU A C 1
ATOM 724 O O . LEU A 1 98 ? -7.413 8.373 -15.049 1.00 89.00 98 LEU A O 1
ATOM 728 N N . PRO A 1 99 ? -5.726 9.493 -16.039 1.00 86.06 99 PRO A N 1
ATOM 729 C CA . PRO A 1 99 ? -6.229 9.295 -17.400 1.00 86.06 99 PRO A CA 1
ATOM 730 C C . PRO A 1 99 ? -6.490 7.827 -17.752 1.00 86.06 99 PRO A C 1
ATOM 732 O O . PRO A 1 99 ? -7.494 7.524 -18.394 1.00 86.06 99 PRO A O 1
ATOM 735 N N . ALA A 1 100 ? -5.619 6.922 -17.296 1.00 82.25 100 ALA A N 1
ATOM 736 C CA . ALA A 1 100 ? -5.754 5.483 -17.510 1.00 82.25 100 ALA A CA 1
ATOM 737 C C . ALA A 1 100 ? -7.022 4.917 -16.849 1.00 82.25 100 ALA A C 1
ATOM 739 O O . ALA A 1 100 ? -7.806 4.226 -17.501 1.00 82.25 100 ALA A O 1
ATOM 740 N N . LEU A 1 101 ? -7.269 5.279 -15.585 1.00 83.38 101 LEU A N 1
ATOM 741 C CA . LEU A 1 101 ? -8.459 4.863 -14.838 1.00 83.38 101 LEU A CA 1
ATOM 742 C C . LEU A 1 101 ? -9.739 5.413 -15.474 1.00 83.38 101 LEU A C 1
ATOM 744 O O . LEU A 1 101 ? -10.690 4.659 -15.685 1.00 83.38 101 LEU A O 1
ATOM 748 N N . ARG A 1 102 ? -9.731 6.689 -15.886 1.00 85.88 102 ARG A N 1
ATOM 749 C CA . ARG A 1 102 ? -10.870 7.319 -16.568 1.00 85.88 102 ARG A CA 1
ATOM 750 C C . ARG A 1 102 ? -11.182 6.634 -17.893 1.00 85.88 102 ARG A C 1
ATOM 752 O O . ARG A 1 102 ? -12.343 6.347 -18.167 1.00 85.88 102 ARG A O 1
ATOM 759 N N . LYS A 1 103 ? -10.158 6.363 -18.711 1.00 76.88 103 LYS A N 1
ATOM 760 C CA . LYS A 1 103 ? -10.302 5.681 -20.010 1.00 76.88 103 LYS A CA 1
ATOM 761 C C . LYS A 1 103 ? -10.872 4.272 -19.842 1.00 76.88 103 LYS A C 1
ATOM 763 O O . LYS A 1 103 ? -11.686 3.850 -20.656 1.00 76.88 103 LYS A O 1
ATOM 768 N N . ALA A 1 104 ? -10.453 3.563 -18.797 1.00 75.19 1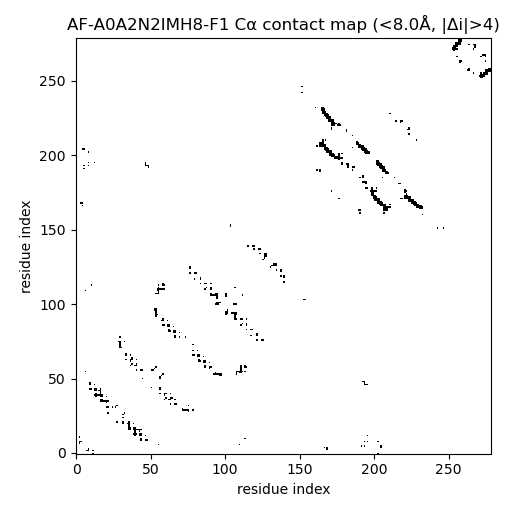04 ALA A N 1
ATOM 769 C CA . ALA A 1 104 ? -10.926 2.217 -18.496 1.00 75.19 104 ALA A CA 1
ATOM 770 C C . ALA A 1 104 ? -12.271 2.187 -17.742 1.00 75.19 104 ALA A C 1
ATOM 772 O O . ALA A 1 104 ? -12.886 1.127 -17.663 1.00 75.19 104 ALA A O 1
ATOM 773 N N . GLY A 1 105 ? -12.736 3.313 -17.188 1.00 84.75 105 GLY A N 1
ATOM 774 C CA . GLY A 1 105 ? -13.958 3.372 -16.379 1.00 84.75 105 GLY A CA 1
ATOM 775 C C . GLY A 1 105 ? -13.861 2.569 -15.077 1.00 84.75 105 GLY A C 1
ATOM 776 O O . GLY A 1 105 ? -14.872 2.063 -14.589 1.00 84.75 105 GLY A O 1
ATOM 777 N N . VAL A 1 106 ? -12.650 2.412 -14.533 1.00 84.88 106 VAL A N 1
ATOM 778 C CA . VAL A 1 106 ? -12.376 1.615 -13.327 1.00 84.88 106 VAL A CA 1
ATOM 779 C C . VAL A 1 106 ? -11.754 2.468 -12.228 1.00 84.88 106 VAL A C 1
ATOM 781 O O . VAL A 1 106 ? -11.132 3.494 -12.488 1.00 84.88 106 VAL A O 1
ATOM 784 N N . VAL A 1 107 ? -11.896 2.005 -10.989 1.00 89.69 107 VAL A N 1
ATOM 785 C CA . VAL A 1 107 ? -11.226 2.584 -9.818 1.00 89.69 107 VAL A CA 1
ATOM 786 C C . VAL A 1 107 ? -9.817 2.014 -9.651 1.00 89.69 107 VAL A C 1
ATOM 788 O O . VAL A 1 107 ? -9.508 0.938 -10.169 1.00 89.69 107 VAL A O 1
ATOM 791 N N . ASP A 1 108 ? -8.979 2.687 -8.863 1.00 92.62 108 ASP A N 1
ATOM 792 C CA . ASP A 1 108 ? -7.684 2.141 -8.462 1.00 92.62 108 ASP A CA 1
ATOM 793 C C . ASP A 1 108 ? -7.857 0.859 -7.633 1.00 92.62 108 ASP A C 1
ATOM 795 O O . ASP A 1 108 ? -8.457 0.852 -6.551 1.00 92.62 108 ASP A O 1
ATOM 799 N N . ALA A 1 109 ? -7.291 -0.240 -8.130 1.00 89.75 109 ALA A N 1
ATOM 800 C CA . ALA A 1 109 ? -7.384 -1.543 -7.484 1.00 89.75 109 ALA A CA 1
ATOM 801 C C . ALA A 1 109 ? -6.641 -1.575 -6.138 1.00 89.75 109 ALA A C 1
ATOM 803 O O . ALA A 1 109 ? -7.102 -2.231 -5.201 1.00 89.75 109 ALA A O 1
ATOM 804 N N . GLY A 1 110 ? -5.522 -0.848 -6.018 1.00 91.50 110 GLY A N 1
ATOM 805 C CA . GLY A 1 110 ? -4.770 -0.746 -4.766 1.00 91.50 110 GLY A CA 1
ATOM 806 C C . GLY A 1 110 ? -5.577 -0.045 -3.672 1.00 91.50 110 GLY A C 1
ATOM 807 O O . GLY A 1 110 ? -5.722 -0.567 -2.567 1.00 91.50 110 GLY A O 1
ATOM 808 N N . GLY A 1 111 ? -6.163 1.106 -3.996 1.00 94.12 111 GLY A N 1
ATOM 809 C CA . GLY A 1 111 ? -7.034 1.869 -3.110 1.00 94.12 111 GLY A CA 1
ATOM 810 C C . GLY A 1 111 ? -8.288 1.095 -2.714 1.00 94.12 111 GLY A C 1
ATOM 811 O O . GLY A 1 111 ? -8.650 1.072 -1.537 1.00 94.12 111 GLY A O 1
ATOM 812 N N . TYR A 1 112 ? -8.918 0.391 -3.659 1.00 93.88 112 TYR A N 1
ATOM 813 C CA . TYR A 1 112 ? -10.050 -0.480 -3.343 1.00 93.88 112 TYR A CA 1
ATOM 814 C C . TYR A 1 112 ? -9.651 -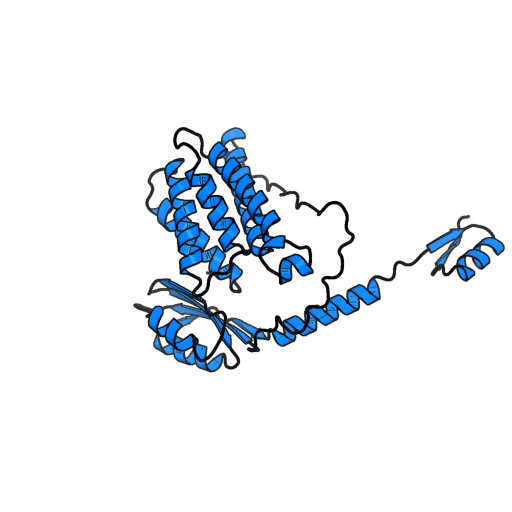1.631 -2.408 1.00 93.88 112 TYR A C 1
ATOM 816 O O . TYR A 1 112 ? -10.359 -1.911 -1.439 1.00 93.88 112 TYR A O 1
ATOM 824 N N . GLY A 1 113 ? -8.500 -2.266 -2.646 1.00 93.12 113 GLY A N 1
ATOM 825 C CA . GLY A 1 113 ? -7.957 -3.298 -1.760 1.00 93.12 113 GLY A CA 1
ATOM 826 C C . GLY A 1 113 ? -7.734 -2.785 -0.336 1.00 93.12 113 GLY A C 1
ATOM 827 O O . GLY A 1 113 ? -8.132 -3.444 0.626 1.00 93.12 113 GLY A O 1
ATOM 828 N N . LEU A 1 114 ? -7.180 -1.578 -0.191 1.00 94.94 114 LEU A N 1
ATOM 829 C CA . LEU A 1 114 ? -7.000 -0.930 1.109 1.00 94.94 114 LEU A CA 1
ATOM 830 C C . LEU A 1 114 ? -8.340 -0.700 1.826 1.00 94.94 114 LEU A C 1
ATOM 832 O O . LEU A 1 114 ? -8.478 -1.039 3.002 1.00 94.94 114 LEU A O 1
ATOM 836 N N . LEU A 1 115 ? -9.353 -0.196 1.116 1.00 95.00 115 LEU A N 1
ATOM 837 C CA . LEU A 1 115 ? -10.703 -0.025 1.660 1.00 95.00 115 LEU A CA 1
ATOM 838 C C . LEU A 1 115 ? -11.293 -1.354 2.158 1.00 95.00 115 LEU A C 1
ATOM 840 O O . LEU A 1 115 ? -11.900 -1.400 3.229 1.00 95.00 115 LEU A O 1
ATOM 844 N N . VAL A 1 116 ? -11.107 -2.445 1.411 1.00 91.94 116 VAL A N 1
ATOM 845 C CA . VAL A 1 116 ? -11.568 -3.784 1.815 1.00 91.94 116 VAL A CA 1
ATOM 846 C C . VAL A 1 116 ? -10.886 -4.244 3.107 1.00 91.94 116 VAL A C 1
ATOM 848 O O . VAL A 1 116 ? -11.558 -4.793 3.983 1.00 91.94 116 VAL A O 1
ATOM 851 N N . ILE A 1 117 ? -9.587 -3.980 3.272 1.00 93.00 117 ILE A N 1
ATOM 852 C CA . ILE A 1 117 ? -8.857 -4.293 4.509 1.00 93.00 117 ILE A CA 1
ATOM 853 C C . ILE A 1 117 ? -9.461 -3.533 5.697 1.00 93.00 117 ILE A C 1
ATOM 855 O O . ILE A 1 117 ? -9.791 -4.146 6.713 1.00 93.00 117 ILE A O 1
ATOM 859 N N . PHE A 1 118 ? -9.675 -2.221 5.567 1.00 91.94 118 PHE A N 1
ATOM 860 C CA . PHE A 1 118 ? -10.245 -1.409 6.649 1.00 91.94 118 PHE A CA 1
ATOM 861 C C . PHE A 1 118 ? -11.692 -1.772 6.987 1.00 91.94 118 PHE A C 1
ATOM 863 O O . PHE A 1 118 ? -12.055 -1.780 8.164 1.00 91.94 118 PHE A O 1
ATOM 870 N N . ARG A 1 119 ? -12.497 -2.164 5.994 1.00 89.81 119 ARG A N 1
ATOM 871 C CA . ARG A 1 119 ? -13.818 -2.772 6.227 1.00 89.81 119 ARG A CA 1
ATOM 872 C C . ARG A 1 119 ? -13.723 -4.031 7.075 1.00 89.81 119 ARG A C 1
ATOM 874 O O . ARG A 1 119 ? -14.507 -4.210 8.003 1.00 89.81 119 ARG A O 1
ATOM 881 N N . GLY A 1 120 ? -12.746 -4.887 6.779 1.00 87.31 120 GLY A N 1
ATOM 882 C CA . GLY A 1 120 ? -12.453 -6.073 7.579 1.00 87.31 120 GLY A CA 1
ATOM 883 C C . GLY A 1 120 ? -12.111 -5.723 9.029 1.00 87.31 120 GLY A C 1
ATOM 884 O O . GLY A 1 120 ? -12.654 -6.338 9.945 1.00 87.31 120 GLY A O 1
ATOM 885 N N . VAL A 1 121 ? -11.279 -4.698 9.246 1.00 88.19 121 VAL A N 1
ATOM 886 C CA . VAL A 1 121 ? -10.930 -4.203 10.591 1.00 88.19 121 VAL A CA 1
ATOM 887 C C . VAL A 1 121 ? -12.171 -3.698 11.333 1.00 88.19 121 VAL A C 1
ATOM 889 O O . VAL A 1 121 ? -12.409 -4.111 12.468 1.00 88.19 121 VAL A O 1
ATOM 892 N N . ALA A 1 122 ? -12.993 -2.861 10.695 1.00 86.44 122 ALA A N 1
ATOM 893 C CA . ALA A 1 122 ? -14.215 -2.322 11.289 1.00 86.44 122 ALA A CA 1
ATOM 894 C C . ALA A 1 122 ? -15.218 -3.425 11.664 1.00 86.44 122 ALA A C 1
ATOM 896 O O . ALA A 1 122 ? -15.719 -3.456 12.791 1.00 86.44 122 ALA A O 1
ATOM 897 N N . ALA A 1 123 ? -15.460 -4.371 10.752 1.00 83.88 123 ALA A N 1
ATOM 898 C CA . ALA A 1 123 ? -16.349 -5.504 10.991 1.00 83.88 123 ALA A CA 1
ATOM 899 C C . ALA A 1 123 ? -15.820 -6.433 12.099 1.00 83.88 123 ALA A C 1
ATOM 901 O O . ALA A 1 123 ? -16.580 -6.864 12.970 1.00 83.88 123 ALA A O 1
ATOM 902 N N . GLY A 1 124 ? -14.515 -6.717 12.094 1.00 83.38 124 GLY A N 1
ATOM 903 C CA . GLY A 1 124 ? -13.857 -7.524 13.121 1.00 83.38 124 GLY A CA 1
ATOM 904 C C . GLY A 1 124 ? -13.961 -6.886 14.504 1.00 83.38 124 GLY A C 1
ATOM 905 O O . GLY A 1 124 ? -14.353 -7.556 15.458 1.00 83.38 124 GLY A O 1
ATOM 906 N N . MET A 1 125 ? -13.706 -5.579 14.609 1.00 82.25 125 MET A N 1
ATOM 907 C CA . MET A 1 125 ? -13.859 -4.840 15.862 1.00 82.25 125 MET A CA 1
ATOM 908 C C . MET A 1 125 ? -15.297 -4.858 16.374 1.00 82.25 125 MET A C 1
ATOM 910 O O . MET A 1 125 ? -15.506 -5.185 17.538 1.00 82.25 125 MET A O 1
ATOM 914 N N . ALA A 1 126 ? -16.283 -4.576 15.517 1.00 79.19 126 ALA A N 1
ATOM 915 C CA . ALA A 1 126 ? -17.691 -4.610 15.911 1.00 79.19 126 ALA A CA 1
ATOM 916 C C . ALA A 1 126 ? -18.111 -5.998 16.428 1.00 79.19 126 ALA A C 1
ATOM 918 O O . ALA A 1 126 ? -18.828 -6.100 17.424 1.00 79.19 126 ALA A O 1
ATOM 919 N N . THR A 1 127 ? -17.623 -7.065 15.788 1.00 77.31 127 THR A N 1
ATOM 920 C CA . THR A 1 127 ? -17.876 -8.452 16.212 1.00 77.31 127 THR A CA 1
ATOM 921 C C . THR A 1 127 ? -17.278 -8.720 17.594 1.00 77.31 127 THR A C 1
ATOM 923 O O . THR A 1 127 ? -17.970 -9.217 18.481 1.00 77.31 127 THR A O 1
ATOM 926 N N . LEU A 1 128 ? -16.022 -8.322 17.818 1.00 75.31 128 LEU A N 1
ATOM 927 C CA . LEU A 1 128 ? -15.339 -8.508 19.101 1.00 75.31 128 LEU A CA 1
ATOM 928 C C . LEU A 1 128 ? -15.985 -7.705 20.242 1.00 75.31 128 LEU A C 1
ATOM 930 O O . LEU A 1 128 ? -16.038 -8.196 21.367 1.00 75.31 128 LEU A O 1
ATOM 934 N N . THR A 1 129 ? -16.493 -6.497 19.975 1.00 73.00 129 THR A N 1
ATOM 935 C CA . THR A 1 129 ? -17.087 -5.633 21.010 1.00 73.00 129 THR A CA 1
ATOM 936 C C . THR A 1 129 ? -18.543 -5.959 21.331 1.00 73.00 129 THR A C 1
ATOM 938 O O . THR A 1 129 ? -18.974 -5.707 22.453 1.00 73.00 129 THR A O 1
ATOM 941 N N . HIS A 1 130 ? -19.317 -6.483 20.373 1.00 67.50 130 HIS A N 1
ATOM 942 C CA . HIS A 1 130 ? -20.760 -6.699 20.543 1.00 67.50 130 HIS A CA 1
ATOM 943 C C . HIS A 1 130 ? -21.184 -8.167 20.668 1.00 67.50 130 HIS A C 1
ATOM 945 O O . HIS A 1 130 ? -22.250 -8.418 21.226 1.00 67.50 130 HIS A O 1
ATOM 951 N N . ALA A 1 131 ? -20.395 -9.133 20.183 1.00 57.97 131 ALA A N 1
ATOM 952 C CA . ALA A 1 131 ? -20.837 -10.529 20.079 1.00 57.97 131 ALA A CA 1
ATOM 953 C C . ALA A 1 131 ? -20.187 -11.499 21.083 1.00 57.97 131 ALA A C 1
ATOM 955 O O . ALA A 1 131 ? -20.527 -12.679 21.079 1.00 57.97 131 ALA A O 1
ATOM 956 N N . GLY A 1 132 ? -19.257 -11.050 21.937 1.00 58.50 132 GLY A N 1
ATOM 957 C CA . GLY A 1 132 ? -18.636 -11.897 22.969 1.00 58.50 132 GLY A CA 1
ATOM 958 C C . GLY A 1 132 ? -17.919 -13.158 22.451 1.00 58.50 132 GLY A C 1
ATOM 959 O O . GLY A 1 132 ? -17.627 -14.052 23.242 1.00 58.50 132 GLY A O 1
ATOM 960 N N . GLY A 1 133 ? -17.639 -13.272 21.148 1.00 53.09 133 GLY A N 1
ATOM 961 C CA . GLY A 1 133 ? -17.214 -14.532 20.545 1.00 53.09 133 GLY A CA 1
ATOM 962 C C . GLY A 1 133 ? -16.711 -14.402 19.109 1.00 53.09 133 GLY A C 1
ATOM 963 O O . GLY A 1 133 ? -16.954 -13.406 18.436 1.00 53.09 133 GLY A O 1
ATOM 964 N N . GLN A 1 134 ? -15.957 -15.433 18.718 1.00 50.34 134 GLN A N 1
ATOM 965 C CA . GLN A 1 134 ? -15.089 -15.597 17.546 1.00 50.34 134 GLN A CA 1
ATOM 966 C C . GLN A 1 134 ? -15.430 -14.786 16.286 1.00 50.34 134 GLN A C 1
ATOM 968 O O . GLN A 1 134 ? -16.569 -14.743 15.832 1.00 50.34 134 GLN A O 1
ATOM 973 N N . VAL A 1 135 ? -14.378 -14.247 15.654 1.00 54.03 135 VAL A N 1
ATOM 974 C CA . VAL A 1 135 ? -14.422 -13.655 14.310 1.00 54.03 135 VAL A CA 1
ATOM 975 C C . VAL A 1 135 ? -14.847 -14.733 13.307 1.00 54.03 135 VAL A C 1
ATOM 977 O O . VAL A 1 135 ? -14.024 -15.496 12.805 1.00 54.03 135 VAL A O 1
ATOM 980 N N . ILE A 1 136 ? -16.144 -14.820 13.022 1.00 52.59 136 ILE A N 1
ATOM 981 C CA . ILE A 1 136 ? -16.653 -15.592 11.889 1.00 52.59 136 ILE A CA 1
ATOM 982 C C . ILE A 1 136 ? -16.314 -14.765 10.654 1.00 52.59 136 ILE A C 1
ATOM 984 O O . ILE A 1 136 ? -16.701 -13.602 10.581 1.00 52.59 136 ILE A O 1
ATOM 988 N N . GLY A 1 137 ? -15.546 -15.328 9.718 1.00 53.16 137 GLY A N 1
ATOM 989 C CA . GLY A 1 137 ? -15.078 -14.609 8.534 1.00 53.16 137 GLY A CA 1
ATOM 990 C C . GLY A 1 137 ? -16.218 -13.877 7.823 1.00 53.16 137 GLY A C 1
ATOM 991 O O . GLY A 1 137 ? -17.051 -14.498 7.163 1.00 53.16 137 GLY A O 1
ATOM 992 N N . THR A 1 138 ? -16.258 -12.553 7.964 1.00 52.19 138 THR A N 1
ATOM 993 C CA . THR A 1 138 ? -17.252 -11.714 7.300 1.00 52.19 138 THR A CA 1
ATOM 994 C C . THR A 1 138 ? -16.947 -11.712 5.812 1.00 52.19 138 THR A C 1
ATOM 996 O O . THR A 1 138 ? -15.895 -11.238 5.381 1.00 52.19 138 THR A O 1
ATOM 999 N N . ARG A 1 139 ? -17.873 -12.228 4.998 1.00 54.47 139 ARG A N 1
ATOM 1000 C CA . ARG A 1 139 ? -17.824 -12.006 3.552 1.00 54.47 139 ARG A CA 1
ATOM 1001 C C . ARG A 1 139 ? -18.054 -10.519 3.310 1.00 54.47 139 ARG A C 1
ATOM 1003 O O . ARG A 1 139 ? -19.180 -10.042 3.422 1.00 54.47 139 ARG A O 1
ATOM 1010 N N . VAL A 1 140 ? -16.992 -9.787 2.988 1.00 52.72 140 VAL A N 1
ATOM 1011 C CA . VAL A 1 140 ? -17.127 -8.435 2.445 1.00 52.72 140 VAL A CA 1
ATOM 1012 C C . VAL A 1 140 ? -17.787 -8.599 1.081 1.00 52.72 140 VAL A C 1
ATOM 1014 O O . VAL A 1 140 ? -17.176 -9.137 0.159 1.00 52.72 140 VAL A O 1
ATOM 1017 N N . ALA A 1 141 ? -19.058 -8.209 0.969 1.00 53.88 141 ALA A N 1
ATOM 1018 C CA . ALA A 1 141 ? -19.740 -8.181 -0.314 1.00 53.88 141 ALA A CA 1
ATOM 1019 C C . ALA A 1 141 ? -18.981 -7.207 -1.222 1.00 53.88 141 ALA A C 1
ATOM 1021 O O . ALA A 1 141 ? -19.033 -5.989 -1.035 1.00 53.88 141 ALA A O 1
ATOM 1022 N N . LEU A 1 142 ? -18.224 -7.754 -2.174 1.00 50.78 142 LEU A N 1
ATOM 1023 C CA . LEU A 1 142 ? -17.622 -6.967 -3.238 1.00 50.78 142 LEU A CA 1
ATOM 1024 C C . LEU A 1 142 ? -18.780 -6.306 -3.986 1.00 50.78 142 LEU A C 1
ATOM 1026 O O . LEU A 1 142 ? -19.686 -6.991 -4.461 1.00 50.78 142 LEU A O 1
ATOM 1030 N N . ARG A 1 143 ? -18.788 -4.972 -4.049 1.00 47.44 143 ARG A N 1
ATOM 1031 C CA . ARG A 1 143 ? -19.719 -4.265 -4.928 1.00 47.44 143 ARG A CA 1
ATOM 1032 C C . ARG A 1 143 ? -19.393 -4.690 -6.357 1.00 47.44 143 ARG A C 1
ATOM 1034 O O . ARG A 1 143 ? -18.399 -4.240 -6.915 1.00 47.44 143 ARG A O 1
ATOM 1041 N N . SER A 1 144 ? -20.237 -5.531 -6.943 1.00 40.78 144 SER A N 1
ATOM 1042 C CA . SER A 1 144 ? -20.398 -5.568 -8.391 1.00 40.78 144 SER A CA 1
ATOM 1043 C C . SER A 1 144 ? -20.907 -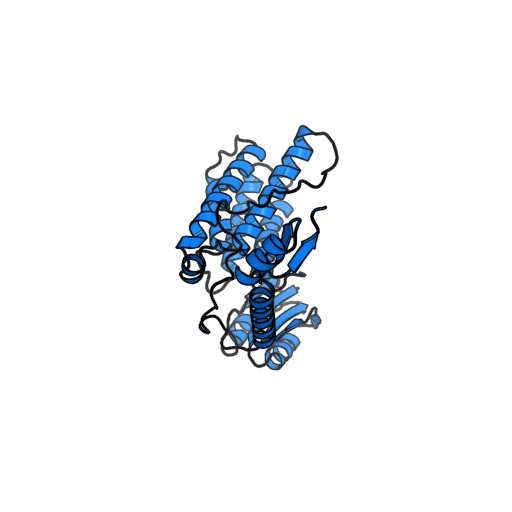4.190 -8.798 1.00 40.78 144 SER A C 1
ATOM 1045 O O . SER A 1 144 ? -21.897 -3.710 -8.242 1.00 40.78 144 SER A O 1
ATOM 1047 N N . THR A 1 145 ? -20.208 -3.513 -9.702 1.00 38.66 145 THR A N 1
ATOM 1048 C CA . THR A 1 145 ? -20.714 -2.283 -10.311 1.00 38.66 145 THR A CA 1
ATOM 1049 C C . THR A 1 145 ? -22.083 -2.594 -10.935 1.00 38.66 145 THR A C 1
ATOM 1051 O O . THR A 1 145 ? -22.182 -3.505 -11.762 1.00 38.66 145 THR A O 1
ATOM 1054 N N . PRO A 1 146 ? -23.177 -1.926 -10.522 1.00 33.50 146 PRO A N 1
ATOM 1055 C CA . PRO A 1 146 ? -24.472 -2.146 -11.146 1.00 33.50 146 PRO A CA 1
ATOM 1056 C C . PRO A 1 146 ? -24.403 -1.611 -12.579 1.00 33.50 146 PRO A C 1
ATOM 1058 O O . PRO A 1 146 ? -24.251 -0.408 -12.769 1.00 33.50 146 PRO A O 1
ATOM 1061 N N . GLY A 1 147 ? -24.515 -2.489 -13.580 1.00 36.62 147 GLY A N 1
ATOM 1062 C CA . GLY A 1 147 ? -24.829 -2.069 -14.952 1.00 36.62 147 GLY A CA 1
ATOM 1063 C C . GLY A 1 147 ? -23.752 -2.229 -16.027 1.00 36.62 147 GLY A C 1
ATOM 1064 O O . GLY A 1 147 ? -23.783 -1.489 -17.003 1.00 36.62 147 GLY A O 1
ATOM 1065 N N . GLY A 1 148 ? -22.852 -3.205 -15.928 1.00 36.44 148 GLY A N 1
ATOM 1066 C CA . GLY A 1 148 ? -22.042 -3.607 -17.078 1.00 36.44 148 GLY A CA 1
ATOM 1067 C C . GLY A 1 148 ? -21.704 -5.085 -17.014 1.00 36.44 148 GLY A C 1
ATOM 1068 O O . GLY A 1 148 ? -21.227 -5.557 -15.984 1.00 36.44 148 GLY A O 1
ATOM 1069 N N . ALA A 1 149 ? -21.910 -5.817 -18.114 1.00 38.00 149 ALA A N 1
ATOM 1070 C CA . ALA A 1 149 ? -21.108 -7.015 -18.360 1.00 38.00 149 ALA A CA 1
ATOM 1071 C C . ALA A 1 149 ? -19.628 -6.652 -18.125 1.00 38.00 149 ALA A C 1
ATOM 1073 O O . ALA A 1 149 ? -19.283 -5.489 -18.363 1.00 38.00 149 ALA A O 1
ATOM 1074 N N . PRO A 1 150 ? -18.762 -7.570 -17.654 1.00 39.00 150 PRO A N 1
ATOM 1075 C CA . PRO A 1 150 ? -17.331 -7.301 -17.595 1.00 39.00 150 PRO A CA 1
ATOM 1076 C C . PRO A 1 150 ? -16.887 -6.897 -19.000 1.00 39.00 150 PRO A C 1
ATOM 1078 O O . PRO A 1 150 ? -16.743 -7.740 -19.881 1.00 39.00 150 PRO A O 1
ATOM 1081 N N . GLN A 1 151 ? -16.769 -5.590 -19.242 1.00 42.00 151 GLN A N 1
ATOM 1082 C CA . GLN A 1 151 ? -16.196 -5.109 -20.479 1.00 42.00 151 GLN A CA 1
ATOM 1083 C C . GLN A 1 151 ? -14.767 -5.614 -20.438 1.00 42.00 151 GLN A C 1
ATOM 1085 O O . GLN A 1 151 ? -14.062 -5.404 -19.444 1.00 42.00 151 GLN A O 1
ATOM 1090 N N . ALA A 1 152 ? -14.372 -6.347 -21.480 1.00 44.84 152 ALA A N 1
ATOM 1091 C CA . ALA A 1 152 ? -12.971 -6.652 -21.681 1.00 44.84 152 ALA A CA 1
ATOM 1092 C C . ALA A 1 152 ? -12.221 -5.322 -21.516 1.00 44.84 152 ALA A C 1
ATOM 1094 O O . ALA A 1 152 ? -12.639 -4.333 -22.133 1.00 44.84 152 ALA A O 1
ATOM 1095 N N . PRO A 1 153 ? -11.208 -5.248 -20.630 1.00 45.91 153 PRO A N 1
ATOM 1096 C CA . PRO A 1 153 ? -10.455 -4.018 -20.472 1.00 45.91 153 PRO A CA 1
ATOM 1097 C C . PRO A 1 153 ? -10.026 -3.573 -21.873 1.00 45.91 153 PRO A C 1
ATOM 1099 O O . PRO A 1 153 ? -9.611 -4.435 -22.660 1.00 45.91 153 PRO A O 1
ATOM 1102 N N . PRO A 1 154 ? -10.178 -2.282 -22.224 1.00 44.09 154 PRO A N 1
ATOM 1103 C CA . PRO A 1 154 ? -9.731 -1.811 -23.525 1.00 44.09 154 PRO A CA 1
ATOM 1104 C C . PRO A 1 154 ? -8.281 -2.269 -23.721 1.00 44.09 154 PRO A C 1
ATOM 1106 O O . PRO A 1 154 ? -7.537 -2.292 -22.730 1.00 44.09 154 PRO A O 1
ATOM 1109 N N . PRO A 1 155 ? -7.871 -2.657 -24.946 1.00 43.53 155 PRO A N 1
ATOM 1110 C CA . PRO A 1 155 ? -6.478 -2.973 -25.217 1.00 43.53 155 PRO A CA 1
ATOM 1111 C C . PRO A 1 155 ? -5.645 -1.829 -24.654 1.00 43.53 155 PRO A C 1
ATOM 1113 O O . PRO A 1 155 ? -5.847 -0.670 -25.033 1.00 43.53 155 PRO A O 1
ATOM 1116 N N . LEU A 1 156 ? -4.795 -2.132 -23.672 1.00 44.88 156 LEU A N 1
ATOM 1117 C CA . LEU A 1 156 ? -3.862 -1.144 -23.166 1.00 44.88 156 LEU A CA 1
ATOM 1118 C C . LEU A 1 156 ? -2.998 -0.781 -24.364 1.00 44.88 156 LEU A C 1
ATOM 1120 O O . LEU A 1 156 ? -2.254 -1.614 -24.881 1.00 44.88 156 LEU A O 1
ATOM 1124 N N . GLU A 1 157 ? -3.157 0.444 -24.860 1.00 38.78 157 GLU A N 1
ATOM 1125 C CA . GLU A 1 157 ? -2.187 0.995 -25.791 1.00 38.78 157 GLU A CA 1
ATOM 1126 C C . GLU A 1 157 ? -0.816 0.836 -25.136 1.00 38.78 157 GLU A C 1
ATOM 1128 O O . GLU A 1 157 ? -0.674 1.017 -23.925 1.00 38.78 157 GLU A O 1
ATOM 1133 N N . SER A 1 158 ? 0.181 0.479 -25.941 1.00 43.22 158 SER A N 1
ATOM 1134 C CA . SER A 1 158 ? 1.572 0.144 -25.595 1.00 43.22 158 SER A CA 1
ATOM 1135 C C . SER A 1 158 ? 2.346 1.200 -24.778 1.00 43.22 158 SER A C 1
ATOM 1137 O O . SER A 1 158 ? 3.559 1.104 -24.632 1.00 43.22 158 SER A O 1
ATOM 1139 N N . SER A 1 159 ? 1.654 2.217 -24.273 1.00 38.47 159 SER A N 1
ATOM 1140 C CA . SER A 1 159 ? 2.100 3.345 -23.466 1.00 38.47 159 SER A CA 1
ATOM 1141 C C . SER A 1 159 ? 2.329 3.018 -21.982 1.00 38.47 159 SER A C 1
ATOM 1143 O O . SER A 1 159 ? 2.890 3.863 -21.290 1.00 38.47 159 SER A O 1
ATOM 1145 N N . GLU A 1 160 ? 1.893 1.860 -21.471 1.00 48.16 160 GLU A N 1
ATOM 1146 C CA . GLU A 1 160 ? 2.068 1.478 -20.049 1.00 48.16 160 GLU A CA 1
ATOM 1147 C C . GLU A 1 160 ? 3.116 0.384 -19.811 1.00 48.16 160 GLU A C 1
ATOM 1149 O O . GLU A 1 160 ? 3.308 -0.073 -18.684 1.00 48.16 160 GLU A O 1
ATOM 1154 N N . LEU A 1 161 ? 3.819 -0.053 -20.855 1.00 56.41 161 LEU A N 1
ATOM 1155 C CA . LEU A 1 161 ? 4.978 -0.910 -20.654 1.00 56.41 161 LEU A CA 1
ATOM 1156 C C . LEU A 1 161 ? 6.068 -0.055 -20.005 1.00 56.41 161 LEU A C 1
ATOM 1158 O O . LEU A 1 161 ? 6.509 0.934 -20.597 1.00 56.41 161 LEU A O 1
ATOM 1162 N N . SER A 1 162 ? 6.504 -0.429 -18.796 1.00 65.44 162 SER A N 1
ATOM 1163 C CA . SER A 1 162 ? 7.798 0.048 -18.304 1.00 65.44 162 SER A CA 1
ATOM 1164 C C . SER A 1 162 ? 8.814 -0.189 -19.418 1.00 65.44 162 SER A C 1
ATOM 1166 O O . SER A 1 162 ? 8.803 -1.231 -20.076 1.00 65.44 162 SER A O 1
ATOM 1168 N N . VAL A 1 163 ? 9.687 0.789 -19.652 1.00 81.56 163 VAL A N 1
ATOM 1169 C CA . VAL A 1 163 ? 10.759 0.663 -20.654 1.00 81.56 163 VAL A CA 1
ATOM 1170 C C . VAL A 1 163 ? 11.695 -0.506 -20.296 1.00 81.56 163 VAL A C 1
ATOM 1172 O O . VAL A 1 163 ? 12.459 -0.992 -21.133 1.00 81.56 163 VAL A O 1
ATOM 1175 N N . TYR A 1 164 ? 11.619 -0.977 -19.050 1.00 88.44 164 TYR A N 1
ATOM 1176 C CA . TYR A 1 164 ? 12.391 -2.076 -18.515 1.00 88.44 164 TYR A CA 1
ATOM 1177 C C . TYR A 1 164 ? 11.630 -3.400 -18.534 1.00 88.44 164 TYR A C 1
ATOM 1179 O O . TYR A 1 164 ? 10.448 -3.488 -18.211 1.00 88.44 164 TYR A O 1
ATOM 1187 N N . ARG A 1 165 ? 12.362 -4.469 -18.845 1.00 91.12 165 ARG A N 1
ATOM 1188 C CA . ARG A 1 165 ? 11.801 -5.811 -19.005 1.00 91.12 165 ARG A CA 1
ATOM 1189 C C . ARG A 1 165 ? 11.530 -6.529 -17.687 1.00 91.12 165 ARG A C 1
ATOM 1191 O O . ARG A 1 165 ? 10.538 -7.250 -17.589 1.00 91.12 165 ARG A O 1
ATOM 1198 N N . TYR A 1 166 ? 12.411 -6.387 -16.697 1.00 92.75 166 TYR A N 1
ATOM 1199 C CA . TYR A 1 166 ? 12.354 -7.190 -15.480 1.00 92.75 166 TYR A CA 1
ATOM 1200 C C . TYR A 1 166 ? 11.931 -6.371 -14.267 1.00 92.75 166 TYR A C 1
ATOM 1202 O O . TYR A 1 166 ? 12.546 -5.363 -13.929 1.00 92.75 166 TYR A O 1
ATOM 1210 N N . CYS A 1 167 ? 10.942 -6.877 -13.541 1.00 91.94 167 CYS A N 1
ATOM 1211 C CA . CYS A 1 167 ? 10.671 -6.474 -12.170 1.00 91.94 167 CYS A CA 1
ATOM 1212 C C . CYS A 1 167 ? 11.577 -7.289 -11.240 1.00 91.94 167 CYS A C 1
ATOM 1214 O O . CYS A 1 167 ? 11.399 -8.503 -11.112 1.00 91.94 167 CYS A O 1
ATOM 1216 N N . THR A 1 168 ? 12.513 -6.623 -10.566 1.00 93.31 168 THR A N 1
ATOM 1217 C CA . THR A 1 168 ? 13.453 -7.235 -9.618 1.00 93.31 168 THR A CA 1
ATOM 1218 C C . THR A 1 168 ? 13.091 -6.823 -8.199 1.00 93.31 168 THR A C 1
ATOM 1220 O O . THR A 1 168 ? 13.006 -5.639 -7.888 1.00 93.31 168 THR A O 1
ATOM 1223 N N . SER A 1 169 ? 12.854 -7.799 -7.325 1.00 93.38 169 SER A N 1
ATOM 1224 C CA . SER A 1 169 ? 12.554 -7.589 -5.908 1.00 93.38 169 SER A CA 1
ATOM 1225 C C . SER A 1 169 ? 13.450 -8.464 -5.041 1.00 93.38 169 SER A C 1
ATOM 1227 O O . SER A 1 169 ? 13.639 -9.634 -5.347 1.00 93.38 169 SER A O 1
ATOM 1229 N N . LEU A 1 170 ? 13.996 -7.924 -3.954 1.00 94.06 170 LEU A N 1
ATOM 1230 C CA . LEU A 1 170 ? 14.888 -8.663 -3.050 1.00 94.06 170 LEU A CA 1
ATOM 1231 C C . LEU A 1 170 ? 14.878 -8.067 -1.638 1.00 94.06 170 LEU A C 1
ATOM 1233 O O . LEU A 1 170 ? 14.431 -6.938 -1.431 1.00 94.06 170 LEU A O 1
ATOM 1237 N N . LEU A 1 171 ? 15.358 -8.836 -0.664 1.00 93.94 171 LEU A N 1
ATOM 1238 C CA . LEU A 1 171 ? 15.671 -8.376 0.688 1.00 93.94 171 LEU A CA 1
ATOM 1239 C C . LEU A 1 171 ? 17.183 -8.303 0.891 1.00 93.94 171 LEU A C 1
ATOM 1241 O O . LEU A 1 171 ? 17.902 -9.214 0.488 1.00 93.94 171 LEU A O 1
ATOM 1245 N N . ILE A 1 172 ? 17.637 -7.265 1.585 1.00 95.06 172 ILE A N 1
ATOM 1246 C CA . ILE A 1 172 ? 19.009 -7.095 2.060 1.00 95.06 172 ILE A CA 1
ATOM 1247 C C . ILE A 1 172 ? 18.976 -7.146 3.587 1.00 95.06 172 ILE A C 1
ATOM 1249 O O . ILE A 1 172 ? 18.281 -6.354 4.228 1.00 95.06 172 ILE A O 1
ATOM 1253 N N . LYS A 1 173 ? 19.705 -8.098 4.170 1.00 93.88 173 LYS A N 1
ATOM 1254 C CA . LYS A 1 173 ? 19.931 -8.227 5.613 1.00 93.88 173 LYS A CA 1
ATOM 1255 C C . LYS A 1 173 ? 21.350 -7.774 5.931 1.00 93.88 173 LYS A C 1
ATOM 1257 O O . LYS A 1 173 ? 22.300 -8.443 5.528 1.00 93.88 173 LYS A O 1
ATOM 1262 N N . GLY A 1 174 ? 21.487 -6.669 6.650 1.00 91.50 174 GLY A N 1
ATOM 1263 C CA . GLY A 1 174 ? 22.778 -6.078 7.006 1.00 91.50 174 GLY A CA 1
ATOM 1264 C C . GLY A 1 174 ? 22.802 -5.582 8.448 1.00 91.50 174 GLY A C 1
ATOM 1265 O O . GLY A 1 174 ? 21.854 -5.789 9.201 1.00 91.50 174 GLY A O 1
ATOM 1266 N N . GLU A 1 175 ? 23.897 -4.938 8.843 1.00 86.69 175 GLU A N 1
ATOM 1267 C CA . GLU A 1 175 ? 23.991 -4.247 10.139 1.00 86.69 175 GLU A CA 1
ATOM 1268 C C . GLU A 1 175 ? 23.631 -2.760 10.007 1.00 86.69 175 GLU A C 1
ATOM 1270 O O . GLU A 1 175 ? 22.952 -2.205 10.872 1.00 86.69 175 GLU A O 1
ATOM 1275 N N . SER A 1 176 ? 24.046 -2.135 8.901 1.00 90.56 176 SER A N 1
ATOM 1276 C CA . SER A 1 176 ? 23.831 -0.716 8.609 1.00 90.56 176 SER A CA 1
ATOM 1277 C C . SER A 1 176 ? 23.737 -0.458 7.098 1.00 90.56 176 SER A C 1
ATOM 1279 O O . SER A 1 176 ? 24.632 0.140 6.503 1.00 90.56 176 SER A O 1
ATOM 1281 N N . VAL A 1 177 ? 22.675 -0.951 6.461 1.00 90.62 177 VAL A N 1
ATOM 1282 C CA . VAL A 1 177 ? 22.403 -0.701 5.037 1.00 90.62 177 VAL A CA 1
ATOM 1283 C C . VAL A 1 177 ? 22.115 0.785 4.817 1.00 90.62 177 VAL A C 1
ATOM 1285 O O . VAL A 1 177 ? 21.206 1.341 5.437 1.00 90.62 177 VAL A O 1
ATOM 1288 N N . ASP A 1 178 ? 22.864 1.408 3.906 1.00 90.69 178 ASP A N 1
ATOM 1289 C CA . ASP A 1 178 ? 22.627 2.785 3.474 1.00 90.69 178 ASP A CA 1
ATOM 1290 C C . ASP A 1 178 ? 21.527 2.813 2.403 1.00 90.69 178 ASP A C 1
ATOM 1292 O O . ASP A 1 178 ? 21.754 2.568 1.215 1.00 90.69 178 ASP A O 1
ATOM 1296 N N . ILE A 1 179 ? 20.302 3.071 2.862 1.00 90.44 179 ILE A N 1
ATOM 1297 C CA . ILE A 1 179 ? 19.097 3.106 2.026 1.00 90.44 179 ILE A CA 1
ATOM 1298 C C . ILE A 1 179 ? 19.192 4.210 0.965 1.00 90.44 179 ILE A C 1
ATOM 1300 O O . ILE A 1 179 ? 18.839 3.966 -0.189 1.00 90.44 179 ILE A O 1
ATOM 1304 N N . GLU A 1 180 ? 19.691 5.395 1.328 1.00 89.69 180 GLU A N 1
ATOM 1305 C CA . GLU A 1 180 ? 19.765 6.546 0.421 1.00 89.69 180 GLU A CA 1
ATOM 1306 C C . GLU A 1 180 ? 20.811 6.323 -0.675 1.00 89.69 180 GLU A C 1
ATOM 1308 O O . GLU A 1 180 ? 20.561 6.609 -1.853 1.00 89.69 180 GLU A O 1
ATOM 1313 N N . ALA A 1 181 ? 21.967 5.757 -0.319 1.00 90.75 181 ALA A N 1
ATOM 1314 C CA . ALA A 1 181 ? 22.987 5.389 -1.293 1.00 90.75 181 ALA A CA 1
ATOM 1315 C C . ALA A 1 181 ? 22.480 4.305 -2.254 1.00 90.75 181 ALA A C 1
ATOM 1317 O O . ALA A 1 181 ? 22.671 4.420 -3.468 1.00 90.75 181 ALA A O 1
ATOM 1318 N N . PHE A 1 182 ? 21.789 3.284 -1.732 1.00 92.69 182 PHE A N 1
ATOM 1319 C CA . PHE A 1 182 ? 21.226 2.218 -2.559 1.00 92.69 182 PHE A CA 1
ATOM 1320 C C . PHE A 1 182 ? 20.159 2.752 -3.520 1.00 92.69 182 PHE A C 1
ATOM 1322 O O . PHE A 1 182 ? 20.165 2.432 -4.706 1.00 92.69 182 PHE A O 1
ATOM 1329 N N . GLU A 1 183 ? 19.267 3.618 -3.044 1.00 90.38 183 GLU A N 1
ATOM 1330 C CA . GLU A 1 183 ? 18.264 4.257 -3.893 1.00 90.38 183 GLU A CA 1
ATOM 1331 C C . GLU A 1 183 ? 18.911 5.140 -4.968 1.00 90.38 183 GLU A C 1
ATOM 1333 O O . GLU A 1 183 ? 18.506 5.100 -6.130 1.00 90.38 183 GLU A O 1
ATOM 1338 N N . THR A 1 184 ? 19.948 5.903 -4.616 1.00 91.56 184 THR A N 1
ATOM 1339 C CA . THR A 1 184 ? 20.708 6.733 -5.565 1.00 91.56 184 THR A CA 1
ATOM 1340 C C . THR A 1 184 ? 21.344 5.892 -6.667 1.00 91.56 184 THR A C 1
ATOM 1342 O O . THR A 1 184 ? 21.297 6.274 -7.836 1.00 91.56 184 THR A O 1
ATOM 1345 N N . PHE A 1 185 ? 21.869 4.718 -6.320 1.00 93.81 185 PHE A N 1
ATOM 1346 C CA . PHE A 1 185 ? 22.406 3.765 -7.285 1.00 93.81 185 PHE A CA 1
ATOM 1347 C C . PHE A 1 185 ? 21.347 3.230 -8.263 1.00 93.81 185 PHE A C 1
ATOM 1349 O O . PHE A 1 185 ? 21.649 3.042 -9.441 1.00 93.81 185 PHE A O 1
ATOM 1356 N N . LEU A 1 186 ? 20.109 3.004 -7.809 1.00 93.19 186 LEU A N 1
ATOM 1357 C CA . LEU A 1 186 ? 19.042 2.458 -8.657 1.00 93.19 186 LEU A CA 1
ATOM 1358 C C . LEU A 1 186 ? 18.520 3.455 -9.703 1.00 93.19 186 LEU A C 1
ATOM 1360 O O . LEU A 1 186 ? 18.064 3.038 -10.765 1.00 93.19 186 LEU A O 1
ATOM 1364 N N . GLN A 1 187 ? 18.595 4.759 -9.426 1.00 88.88 187 GLN A N 1
ATOM 1365 C CA . GLN A 1 187 ? 18.041 5.815 -10.287 1.00 88.88 187 GLN A CA 1
ATOM 1366 C C . GLN A 1 187 ? 18.494 5.761 -11.758 1.00 88.88 187 GLN A C 1
ATOM 1368 O O . GLN A 1 187 ? 17.635 5.876 -12.630 1.00 88.88 187 GLN A O 1
ATOM 1373 N N . PRO A 1 188 ? 19.793 5.608 -12.081 1.00 91.56 188 PRO A N 1
ATOM 1374 C CA . PRO A 1 188 ? 20.237 5.547 -13.473 1.00 91.56 188 PRO A CA 1
ATOM 1375 C C . PRO A 1 188 ? 19.957 4.212 -14.178 1.00 91.56 188 PRO A C 1
ATOM 1377 O O . PRO A 1 188 ? 20.099 4.149 -15.397 1.00 91.56 188 PRO A O 1
ATOM 1380 N N . ILE A 1 189 ? 19.608 3.144 -13.452 1.00 91.19 189 ILE A N 1
ATOM 1381 C CA . ILE A 1 189 ? 19.540 1.776 -14.003 1.00 91.19 189 ILE A CA 1
ATOM 1382 C C . ILE A 1 189 ? 18.125 1.187 -14.041 1.00 91.19 189 ILE A C 1
ATOM 1384 O O . ILE A 1 189 ? 17.951 0.035 -14.453 1.00 91.19 189 ILE A O 1
ATOM 1388 N N . GLY A 1 190 ? 17.122 1.945 -13.599 1.00 89.69 190 GLY A N 1
ATOM 1389 C CA . GLY A 1 190 ? 15.750 1.473 -13.519 1.00 89.69 190 GLY A CA 1
ATOM 1390 C C . GLY A 1 190 ? 14.716 2.573 -13.315 1.00 89.69 190 GLY A C 1
ATOM 1391 O O . GLY A 1 190 ? 15.047 3.735 -13.088 1.00 89.69 190 GLY A O 1
ATOM 1392 N N . ASP A 1 191 ? 13.445 2.186 -13.388 1.00 87.00 191 ASP A N 1
ATOM 1393 C CA . ASP A 1 191 ? 12.315 3.006 -12.950 1.00 87.00 191 ASP A CA 1
ATOM 1394 C C . ASP A 1 191 ? 11.599 2.362 -11.758 1.00 87.00 191 ASP A C 1
ATOM 1396 O O . ASP A 1 191 ? 11.909 1.240 -11.341 1.00 87.00 191 ASP A O 1
ATOM 1400 N N . SER A 1 192 ? 10.650 3.112 -11.190 1.00 83.75 192 SER A N 1
ATOM 1401 C CA . SER A 1 192 ? 9.739 2.615 -10.156 1.00 83.75 192 SER A CA 1
ATOM 1402 C C . SER A 1 192 ? 10.452 1.991 -8.948 1.00 83.75 192 SER A C 1
ATOM 1404 O O . SER A 1 192 ? 9.948 1.049 -8.340 1.00 83.75 192 SER A O 1
ATOM 1406 N N . ALA A 1 193 ? 11.642 2.503 -8.614 1.00 87.88 193 ALA A N 1
ATOM 1407 C CA . ALA A 1 193 ? 12.433 2.007 -7.501 1.00 87.88 193 ALA A CA 1
ATOM 1408 C C . ALA A 1 193 ? 11.755 2.326 -6.158 1.00 87.88 193 ALA A C 1
ATOM 1410 O O . ALA A 1 193 ? 11.362 3.465 -5.908 1.00 87.88 193 ALA A O 1
ATOM 1411 N N . LEU A 1 194 ? 11.664 1.322 -5.287 1.00 87.00 194 LEU A N 1
ATOM 1412 C CA . LEU A 1 194 ? 11.282 1.451 -3.884 1.00 87.00 194 LEU A CA 1
ATOM 1413 C C . LEU A 1 194 ? 12.327 0.742 -3.025 1.00 87.00 194 LEU A C 1
ATOM 1415 O O . LEU A 1 194 ? 12.542 -0.465 -3.168 1.00 87.00 194 LEU A O 1
ATOM 1419 N N . VAL A 1 195 ? 12.946 1.485 -2.112 1.00 90.25 195 VAL A N 1
ATOM 1420 C CA . VAL A 1 195 ? 13.907 0.966 -1.134 1.00 90.25 195 VAL A CA 1
ATOM 1421 C C . VAL A 1 195 ? 13.372 1.310 0.248 1.00 90.25 195 VAL A C 1
ATOM 1423 O O . VAL A 1 195 ? 13.374 2.464 0.660 1.00 90.25 195 VAL A O 1
ATOM 1426 N N . VAL A 1 196 ? 12.837 0.315 0.953 1.00 87.44 196 VAL A N 1
ATOM 1427 C CA . VAL A 1 196 ? 12.115 0.537 2.213 1.00 87.44 196 VAL A CA 1
ATOM 1428 C C . VAL A 1 196 ? 12.581 -0.415 3.301 1.00 87.44 196 VAL A C 1
ATOM 1430 O O . VAL A 1 196 ? 13.002 -1.533 3.022 1.00 87.44 196 VAL A O 1
ATOM 1433 N N . GLY A 1 197 ? 12.434 -0.017 4.561 1.00 85.62 197 GLY A N 1
ATOM 1434 C CA . GLY A 1 197 ? 12.792 -0.856 5.702 1.00 85.62 197 GLY A CA 1
ATOM 1435 C C . GLY A 1 197 ? 13.575 -0.089 6.753 1.00 85.62 197 GLY A C 1
ATOM 1436 O O . GLY A 1 197 ? 13.324 1.096 6.984 1.00 85.62 197 GLY A O 1
ATOM 1437 N N . ASP A 1 198 ? 14.473 -0.782 7.433 1.00 85.75 198 ASP A N 1
ATOM 1438 C CA . ASP A 1 198 ? 15.425 -0.190 8.368 1.00 85.75 198 ASP A CA 1
ATOM 1439 C C . ASP A 1 198 ? 16.850 -0.647 8.023 1.00 85.75 198 ASP A C 1
ATOM 1441 O O . ASP A 1 198 ? 17.002 -1.573 7.223 1.00 85.75 198 ASP A O 1
ATOM 1445 N N . PRO A 1 199 ? 17.897 -0.036 8.608 1.00 88.06 199 PRO A N 1
ATOM 1446 C CA . PRO A 1 199 ? 19.282 -0.373 8.276 1.00 88.06 199 PRO A CA 1
ATOM 1447 C C . PRO A 1 199 ? 19.659 -1.852 8.468 1.00 88.06 199 PRO A C 1
ATOM 1449 O O . PRO A 1 199 ? 20.691 -2.277 7.955 1.00 88.06 199 PRO A O 1
ATOM 1452 N N . ARG A 1 200 ? 18.857 -2.655 9.179 1.00 90.75 200 ARG A N 1
ATOM 1453 C CA . ARG A 1 200 ? 19.101 -4.094 9.350 1.00 90.75 200 ARG A CA 1
ATOM 1454 C C . ARG A 1 200 ? 18.368 -4.959 8.332 1.00 90.75 200 ARG A C 1
ATOM 1456 O O . ARG A 1 200 ? 18.835 -6.052 8.007 1.00 90.75 200 ARG A O 1
ATOM 1463 N N . LEU A 1 201 ? 17.209 -4.511 7.854 1.00 91.06 201 LEU A N 1
ATOM 1464 C CA . LEU A 1 201 ? 16.394 -5.240 6.886 1.00 91.06 201 LEU A CA 1
ATOM 1465 C C . LEU A 1 201 ? 15.751 -4.278 5.884 1.00 91.06 201 LEU A C 1
ATOM 1467 O O . LEU A 1 201 ? 14.790 -3.574 6.207 1.00 91.06 201 LEU A O 1
ATOM 1471 N N . VAL A 1 202 ? 16.241 -4.324 4.647 1.00 92.56 202 VAL A N 1
ATOM 1472 C CA . VAL A 1 202 ? 15.786 -3.476 3.540 1.00 92.56 202 VAL A CA 1
ATOM 1473 C C . VAL A 1 202 ? 15.121 -4.329 2.465 1.00 92.56 202 VAL A C 1
ATOM 1475 O O . VAL A 1 202 ? 15.676 -5.330 2.020 1.00 92.56 202 VAL A O 1
ATOM 1478 N N . LYS A 1 203 ? 13.924 -3.936 2.031 1.00 91.69 203 LYS A N 1
ATOM 1479 C CA . LYS A 1 203 ? 13.245 -4.462 0.845 1.00 91.69 203 LYS A CA 1
ATOM 1480 C C . LYS A 1 203 ? 13.485 -3.514 -0.318 1.00 91.69 203 LYS A C 1
ATOM 1482 O O . LYS A 1 203 ? 13.216 -2.321 -0.214 1.00 91.69 203 LYS A O 1
ATOM 1487 N N . VAL A 1 204 ? 13.937 -4.083 -1.425 1.00 91.94 204 VAL A N 1
ATOM 1488 C CA . VAL A 1 204 ? 14.144 -3.386 -2.690 1.00 91.94 204 VAL A CA 1
ATOM 1489 C C . VAL A 1 204 ? 13.149 -3.918 -3.712 1.00 91.94 204 VAL A C 1
ATOM 1491 O O . VAL A 1 204 ? 12.935 -5.130 -3.806 1.00 91.94 204 VAL A O 1
ATOM 1494 N N . HIS A 1 205 ? 12.573 -3.010 -4.489 1.00 92.25 205 HIS A N 1
ATOM 1495 C CA . HIS A 1 205 ? 11.832 -3.284 -5.712 1.00 92.25 205 HIS A CA 1
ATOM 1496 C C . HIS A 1 205 ? 12.279 -2.289 -6.784 1.00 92.25 205 HIS A C 1
ATOM 1498 O O . HIS A 1 205 ? 12.381 -1.103 -6.494 1.00 92.25 205 HIS A O 1
ATOM 1504 N N . VAL A 1 206 ? 12.570 -2.751 -7.998 1.00 92.38 206 VAL A N 1
ATOM 1505 C CA . VAL A 1 206 ? 12.970 -1.890 -9.121 1.00 92.38 206 VAL A CA 1
ATOM 1506 C C . VAL A 1 206 ? 12.647 -2.562 -10.450 1.00 92.38 206 VAL A C 1
ATOM 1508 O O . VAL A 1 206 ? 12.785 -3.782 -10.588 1.00 92.38 206 VAL A O 1
ATOM 1511 N N . HIS A 1 207 ? 12.247 -1.775 -11.444 1.00 92.81 207 HIS A N 1
ATOM 1512 C CA . HIS A 1 207 ? 12.169 -2.246 -12.820 1.00 92.81 207 HIS A CA 1
ATOM 1513 C C . HIS A 1 207 ? 13.486 -1.955 -13.532 1.00 92.81 207 HIS A C 1
ATOM 1515 O O . HIS A 1 207 ? 13.913 -0.807 -13.600 1.00 92.81 207 HIS A O 1
ATOM 1521 N N . THR A 1 208 ? 14.147 -2.986 -14.051 1.00 94.38 208 THR A N 1
ATOM 1522 C CA . THR A 1 208 ? 15.440 -2.855 -14.732 1.00 94.38 208 THR A CA 1
ATOM 1523 C C . THR A 1 208 ? 15.576 -3.865 -15.871 1.00 94.38 208 THR A C 1
ATOM 1525 O O . THR A 1 208 ? 14.865 -4.868 -15.936 1.00 94.38 208 THR A O 1
ATOM 1528 N N . ASN A 1 209 ? 16.496 -3.605 -16.797 1.00 95.00 209 ASN A N 1
ATOM 1529 C CA . ASN A 1 209 ? 16.867 -4.561 -17.841 1.00 95.00 209 ASN A CA 1
ATOM 1530 C C . ASN A 1 209 ? 17.956 -5.532 -17.373 1.00 95.00 209 ASN A C 1
ATOM 1532 O O . ASN A 1 209 ? 18.093 -6.601 -17.966 1.00 95.00 209 ASN A O 1
ATOM 1536 N N . ASP A 1 210 ? 18.687 -5.189 -16.309 1.00 95.38 210 ASP A N 1
ATOM 1537 C CA . ASP A 1 210 ? 19.778 -6.000 -15.775 1.00 95.38 210 ASP A CA 1
ATOM 1538 C C . ASP A 1 210 ? 19.616 -6.226 -14.259 1.00 95.38 210 ASP A C 1
ATOM 1540 O O . ASP A 1 210 ? 20.175 -5.493 -13.436 1.00 95.38 210 ASP A O 1
ATOM 1544 N N . PRO A 1 211 ? 18.858 -7.266 -13.857 1.00 96.19 211 PRO A N 1
ATOM 1545 C CA . PRO A 1 211 ? 18.739 -7.661 -12.455 1.00 96.19 211 PRO A CA 1
ATOM 1546 C C . PRO A 1 211 ? 20.087 -7.998 -11.798 1.00 96.19 211 PRO A C 1
ATOM 1548 O O . PRO A 1 211 ? 20.228 -7.879 -10.580 1.00 96.19 211 PRO A O 1
ATOM 1551 N N . GLY A 1 212 ? 21.087 -8.422 -12.581 1.00 96.81 212 GLY A N 1
ATOM 1552 C CA . GLY A 1 212 ? 22.401 -8.832 -12.085 1.00 96.81 212 GLY A CA 1
ATOM 1553 C C . GLY A 1 212 ? 23.182 -7.675 -11.467 1.00 96.81 212 GLY A C 1
ATOM 1554 O O . GLY A 1 212 ? 23.834 -7.852 -10.435 1.00 96.81 212 GLY A O 1
ATOM 1555 N N . VAL A 1 213 ? 23.057 -6.477 -12.041 1.00 96.12 213 VAL A N 1
ATOM 1556 C CA . VAL A 1 213 ? 23.641 -5.239 -11.501 1.00 96.12 213 VAL A CA 1
ATOM 1557 C C . VAL A 1 213 ? 23.045 -4.903 -10.133 1.00 96.12 213 VAL A C 1
ATOM 1559 O O . VAL A 1 213 ? 23.784 -4.589 -9.200 1.00 96.12 213 VAL A O 1
ATOM 1562 N N . VAL A 1 214 ? 21.727 -5.057 -9.976 1.00 96.56 214 VAL A N 1
ATOM 1563 C CA . VAL A 1 214 ? 21.026 -4.813 -8.704 1.00 96.56 214 VAL A CA 1
ATOM 1564 C C . VAL A 1 214 ? 21.457 -5.814 -7.629 1.00 96.56 214 VAL A C 1
ATOM 1566 O O . VAL A 1 214 ? 21.729 -5.424 -6.494 1.00 96.56 214 VAL A O 1
ATOM 1569 N N . LEU A 1 215 ? 21.564 -7.100 -7.978 1.00 97.06 215 LEU A N 1
ATOM 1570 C CA . LEU A 1 215 ? 22.029 -8.142 -7.056 1.00 97.06 215 LEU A CA 1
ATOM 1571 C C . LEU A 1 215 ? 23.483 -7.921 -6.633 1.00 97.06 215 LEU A C 1
ATOM 1573 O O . LEU A 1 215 ? 23.821 -8.063 -5.461 1.00 97.06 215 LEU A O 1
ATOM 1577 N N . THR A 1 216 ? 24.340 -7.551 -7.583 1.00 96.75 216 THR A N 1
ATOM 1578 C CA . THR A 1 216 ? 25.763 -7.311 -7.325 1.00 96.75 216 THR A CA 1
ATOM 1579 C C . THR A 1 216 ? 25.963 -6.114 -6.406 1.00 96.75 216 THR A C 1
ATOM 1581 O O . THR A 1 216 ? 26.804 -6.166 -5.511 1.00 96.75 216 THR A O 1
ATOM 1584 N N . GLU A 1 217 ? 25.177 -5.051 -6.584 1.00 95.94 217 GLU A N 1
ATOM 1585 C CA . GLU A 1 217 ? 25.185 -3.936 -5.643 1.00 95.94 217 GLU A CA 1
ATOM 1586 C C . GLU A 1 217 ? 24.670 -4.371 -4.272 1.00 95.94 217 GLU A C 1
ATOM 1588 O O . GLU A 1 217 ? 25.337 -4.116 -3.277 1.00 95.94 217 GLU A O 1
ATOM 1593 N N . ALA A 1 218 ? 23.547 -5.093 -4.198 1.00 95.19 218 ALA A N 1
ATOM 1594 C CA . ALA A 1 218 ? 22.960 -5.540 -2.932 1.00 95.19 218 ALA A CA 1
ATOM 1595 C C . ALA A 1 218 ? 23.930 -6.359 -2.061 1.00 95.19 218 ALA A C 1
ATOM 1597 O O . ALA A 1 218 ? 23.932 -6.199 -0.839 1.00 95.19 218 ALA A O 1
ATOM 1598 N N . LEU A 1 219 ? 24.811 -7.161 -2.673 1.00 95.12 219 LEU A N 1
ATOM 1599 C CA . LEU A 1 219 ? 25.850 -7.920 -1.963 1.00 95.12 219 LEU A CA 1
ATOM 1600 C C . LEU A 1 219 ? 26.853 -7.037 -1.205 1.00 95.12 219 LEU A C 1
ATOM 1602 O O . LEU A 1 219 ? 27.458 -7.505 -0.243 1.00 95.12 219 LEU A O 1
ATOM 1606 N N . LYS A 1 220 ? 27.037 -5.773 -1.606 1.00 94.00 220 LYS A N 1
ATOM 1607 C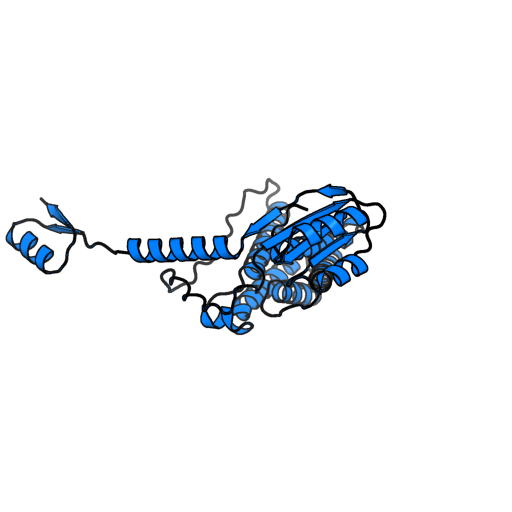 CA . LYS A 1 220 ? 27.925 -4.830 -0.907 1.00 94.00 220 LYS A CA 1
ATOM 1608 C C . LYS A 1 220 ? 27.337 -4.338 0.416 1.00 94.00 220 LYS A C 1
ATOM 1610 O O . LYS A 1 220 ? 28.085 -3.877 1.271 1.00 94.00 220 LYS A O 1
ATOM 1615 N N . HIS A 1 221 ? 26.017 -4.441 0.581 1.00 92.94 221 HIS A N 1
ATOM 1616 C CA . HIS A 1 221 ? 25.280 -3.901 1.728 1.00 92.94 221 HIS A CA 1
ATOM 1617 C C . HIS A 1 221 ? 24.843 -4.981 2.726 1.00 92.94 221 HIS A C 1
ATOM 1619 O O . HIS A 1 221 ? 24.511 -4.666 3.868 1.00 92.94 221 HIS A O 1
ATOM 1625 N N . GLY A 1 222 ? 24.849 -6.258 2.335 1.00 93.31 222 GLY A N 1
ATOM 1626 C CA . GLY A 1 222 ? 24.533 -7.359 3.241 1.00 93.31 222 GLY A CA 1
ATOM 1627 C C . GLY A 1 222 ? 24.162 -8.666 2.545 1.00 93.31 222 GLY A C 1
ATOM 1628 O O . GLY A 1 222 ? 24.347 -8.848 1.342 1.00 93.31 222 GLY A O 1
ATOM 1629 N N . ALA A 1 223 ? 23.614 -9.599 3.324 1.00 95.06 223 ALA A N 1
ATOM 1630 C CA . ALA A 1 223 ? 23.134 -10.880 2.827 1.00 95.06 223 ALA A CA 1
ATOM 1631 C C . ALA A 1 223 ? 21.804 -10.714 2.080 1.00 95.06 223 ALA A C 1
ATOM 1633 O O . ALA A 1 223 ? 20.838 -10.164 2.615 1.00 95.06 223 ALA A O 1
ATOM 1634 N N . ILE A 1 224 ? 21.735 -11.241 0.858 1.00 95.88 224 ILE A N 1
ATOM 1635 C CA . ILE A 1 224 ? 20.530 -11.188 0.028 1.00 95.88 224 ILE A CA 1
ATOM 1636 C C . ILE A 1 224 ? 19.573 -12.328 0.399 1.00 95.88 224 ILE A C 1
ATOM 1638 O O . ILE A 1 224 ? 19.989 -13.468 0.607 1.00 95.88 224 ILE A O 1
ATOM 1642 N N . GLY A 1 225 ? 18.274 -12.038 0.440 1.00 92.12 225 GLY A N 1
ATOM 1643 C CA . GLY A 1 225 ? 17.207 -13.028 0.581 1.00 92.12 225 GLY A CA 1
ATOM 1644 C C . GLY A 1 225 ? 15.979 -12.690 -0.264 1.00 92.12 225 GLY A C 1
ATOM 1645 O O . GLY A 1 225 ? 15.867 -11.585 -0.783 1.00 92.12 225 GLY A O 1
ATOM 1646 N N . GLU A 1 226 ? 15.048 -13.643 -0.385 1.00 90.12 226 GLU A N 1
ATOM 1647 C CA . GLU A 1 226 ? 13.744 -13.470 -1.063 1.00 90.12 226 GLU A CA 1
ATOM 1648 C C . GLU A 1 226 ? 13.838 -12.754 -2.426 1.00 90.12 226 GLU A C 1
ATOM 1650 O O . GLU A 1 226 ? 13.135 -11.771 -2.677 1.00 90.12 226 GLU A O 1
ATOM 1655 N N . VAL A 1 227 ? 14.746 -13.233 -3.282 1.00 93.75 227 VAL A N 1
ATOM 1656 C CA . VAL A 1 227 ? 14.934 -12.701 -4.636 1.00 93.75 227 VAL A CA 1
ATOM 1657 C C . VAL A 1 227 ? 13.808 -13.187 -5.540 1.00 93.75 227 VAL A C 1
ATOM 1659 O O . VAL A 1 227 ? 13.590 -14.388 -5.686 1.00 93.75 227 VAL A O 1
ATOM 1662 N N . GLU A 1 228 ? 13.135 -12.247 -6.188 1.00 92.69 228 GLU A N 1
ATOM 1663 C CA . GLU A 1 228 ? 12.134 -12.482 -7.219 1.00 92.69 228 GLU A CA 1
ATOM 1664 C C . GLU A 1 228 ? 12.469 -11.626 -8.441 1.00 92.69 228 GLU A C 1
ATOM 1666 O O . GLU A 1 228 ? 12.616 -10.407 -8.339 1.00 92.69 228 GLU A O 1
ATOM 1671 N N . ILE A 1 229 ? 12.587 -12.265 -9.604 1.00 94.25 229 ILE A N 1
ATOM 1672 C CA . ILE A 1 229 ? 12.832 -11.605 -10.888 1.00 94.25 229 ILE A CA 1
ATOM 1673 C C . ILE A 1 229 ? 11.746 -12.076 -11.842 1.00 94.25 229 ILE A C 1
ATOM 1675 O O . ILE A 1 229 ? 11.638 -13.269 -12.115 1.00 94.25 229 ILE A O 1
ATOM 1679 N N . ASN A 1 230 ? 10.940 -11.140 -12.333 1.00 90.62 230 ASN A N 1
ATOM 1680 C CA . ASN A 1 230 ? 9.801 -11.432 -13.195 1.00 90.62 230 ASN A CA 1
ATOM 1681 C C . ASN A 1 230 ? 9.919 -10.671 -14.516 1.00 90.62 230 ASN A C 1
ATOM 1683 O O . ASN A 1 230 ? 10.139 -9.461 -14.504 1.00 90.62 230 ASN A O 1
ATOM 1687 N N . ASP A 1 231 ? 9.734 -11.361 -15.643 1.00 90.12 231 ASP A N 1
ATOM 1688 C CA . ASP A 1 231 ? 9.645 -10.739 -16.968 1.00 90.12 231 ASP A CA 1
ATOM 1689 C C . ASP A 1 231 ? 8.258 -10.099 -17.150 1.00 90.12 231 ASP A C 1
ATOM 1691 O O . ASP A 1 231 ? 7.248 -10.778 -17.345 1.00 90.12 231 ASP A O 1
ATOM 1695 N N . MET A 1 232 ? 8.202 -8.770 -17.067 1.00 87.31 232 MET A N 1
ATOM 1696 C CA . MET A 1 232 ? 6.956 -8.012 -17.190 1.00 87.31 232 MET A CA 1
ATOM 1697 C C . MET A 1 232 ? 6.406 -8.040 -18.618 1.00 87.31 232 MET A C 1
ATOM 1699 O O . MET A 1 232 ? 5.190 -7.984 -18.817 1.00 87.31 232 MET A O 1
ATOM 1703 N N . HIS A 1 233 ? 7.276 -8.167 -19.625 1.00 84.75 233 HIS A N 1
ATOM 1704 C CA . HIS A 1 233 ? 6.852 -8.246 -21.022 1.00 84.75 233 HIS A CA 1
ATOM 1705 C C . HIS A 1 233 ? 6.184 -9.592 -21.298 1.00 84.75 233 HIS A C 1
ATOM 1707 O O . HIS A 1 233 ? 5.150 -9.643 -21.963 1.00 84.75 233 HIS A O 1
ATOM 1713 N N . GLU A 1 234 ? 6.737 -10.682 -20.766 1.00 85.75 234 GLU A N 1
ATOM 1714 C CA . GLU A 1 234 ? 6.116 -12.003 -20.847 1.00 85.75 234 GLU A CA 1
ATOM 1715 C C . GLU A 1 234 ? 4.781 -12.043 -20.096 1.00 85.75 234 GLU A C 1
ATOM 1717 O O . GLU A 1 234 ? 3.783 -12.500 -20.654 1.00 85.75 234 GLU A O 1
ATOM 1722 N N . GLN A 1 235 ? 4.722 -11.497 -18.876 1.00 79.50 235 GLN A N 1
ATOM 1723 C CA . GLN A 1 235 ? 3.474 -11.406 -18.108 1.00 79.50 235 GLN A CA 1
ATOM 1724 C C . GLN A 1 235 ? 2.384 -10.638 -18.861 1.00 79.50 235 GLN A C 1
ATOM 1726 O O . GLN A 1 235 ? 1.224 -11.063 -18.864 1.00 79.50 235 GLN A O 1
ATOM 1731 N N . THR A 1 236 ? 2.760 -9.541 -19.523 1.00 76.44 236 THR A N 1
ATOM 1732 C CA . THR A 1 236 ? 1.840 -8.740 -20.338 1.00 76.44 236 THR A CA 1
ATOM 1733 C C . THR A 1 236 ? 1.367 -9.528 -21.555 1.00 76.44 236 THR A C 1
ATOM 1735 O O . THR A 1 236 ? 0.165 -9.695 -21.727 1.00 76.44 236 THR A O 1
ATOM 1738 N N . ARG A 1 237 ? 2.278 -10.140 -22.326 1.00 79.69 237 ARG A N 1
ATOM 1739 C CA . ARG A 1 237 ? 1.915 -10.990 -23.477 1.00 79.69 237 ARG A CA 1
ATOM 1740 C C . ARG A 1 237 ? 0.989 -12.137 -23.080 1.00 79.69 237 ARG A C 1
ATOM 1742 O O . ARG A 1 237 ? -0.002 -12.387 -23.758 1.00 79.69 237 ARG A O 1
ATOM 1749 N N . ALA A 1 238 ? 1.283 -12.819 -21.975 1.00 76.56 238 ALA A N 1
ATOM 1750 C CA . ALA A 1 238 ? 0.455 -13.909 -21.474 1.00 76.56 238 ALA A CA 1
ATOM 1751 C C . ALA A 1 238 ? -0.928 -13.415 -21.023 1.00 76.56 238 ALA A C 1
ATOM 1753 O O . ALA A 1 238 ? -1.926 -14.112 -21.201 1.00 76.56 238 ALA A O 1
ATOM 1754 N N . ARG A 1 239 ? -1.014 -12.214 -20.437 1.00 74.75 239 ARG A N 1
ATOM 1755 C CA . ARG A 1 239 ? -2.294 -11.574 -20.111 1.00 74.75 239 ARG A CA 1
ATOM 1756 C C . ARG A 1 239 ? -3.077 -11.235 -21.375 1.00 74.75 239 ARG A C 1
ATOM 1758 O O . ARG A 1 239 ? -4.253 -11.577 -21.433 1.00 74.75 239 ARG A O 1
ATOM 1765 N N . ASP A 1 240 ? -2.439 -10.627 -22.365 1.00 73.94 240 ASP A N 1
ATOM 1766 C CA . ASP A 1 240 ? -3.086 -10.236 -23.617 1.00 73.94 240 ASP A CA 1
ATOM 1767 C C . ASP A 1 240 ? -3.599 -11.458 -24.382 1.00 73.94 240 ASP A C 1
ATOM 1769 O O . ASP A 1 240 ? -4.721 -11.437 -24.880 1.00 73.94 240 ASP A O 1
ATOM 1773 N N . GLN A 1 241 ? -2.834 -12.553 -24.401 1.00 74.12 241 GLN A N 1
ATOM 1774 C CA . GLN A 1 241 ? -3.268 -13.834 -24.964 1.00 74.12 241 GLN A CA 1
ATOM 1775 C C . GLN A 1 241 ? -4.485 -14.405 -24.234 1.00 74.12 241 GLN A C 1
ATOM 1777 O O . GLN A 1 241 ? -5.432 -14.826 -24.890 1.00 74.12 241 GLN A O 1
ATOM 1782 N N . ARG A 1 242 ? -4.501 -14.389 -22.892 1.00 71.06 242 ARG A N 1
ATOM 1783 C CA . ARG A 1 242 ? -5.677 -14.829 -22.119 1.00 71.06 242 ARG A CA 1
ATOM 1784 C C . ARG A 1 242 ? -6.904 -13.973 -22.415 1.00 71.06 242 ARG A C 1
ATOM 1786 O O . ARG A 1 242 ? -7.993 -14.518 -22.533 1.00 71.06 242 ARG A O 1
ATOM 1793 N N . LEU A 1 243 ? -6.736 -12.656 -22.537 1.00 66.25 243 LEU A N 1
ATOM 1794 C CA . LEU A 1 243 ? -7.832 -11.745 -22.873 1.00 66.25 243 LEU A CA 1
ATOM 1795 C C . LEU A 1 243 ? -8.355 -11.990 -24.296 1.00 66.25 243 LEU A C 1
ATOM 1797 O O . LEU A 1 243 ? -9.565 -11.989 -24.492 1.00 66.25 243 LEU A O 1
ATOM 1801 N N . HIS A 1 244 ? -7.469 -12.257 -25.261 1.00 64.50 244 HIS A N 1
ATOM 1802 C CA . HIS A 1 244 ? -7.865 -12.636 -26.621 1.00 64.50 244 HIS A CA 1
ATOM 1803 C C . HIS A 1 244 ? -8.601 -13.979 -26.643 1.00 64.50 244 HIS A C 1
ATOM 1805 O O . HIS A 1 244 ? -9.687 -14.051 -27.203 1.00 64.50 244 HIS A O 1
ATOM 1811 N N . GLN A 1 245 ? -8.082 -15.008 -25.967 1.00 62.12 245 GLN A N 1
ATOM 1812 C CA . GLN A 1 245 ? -8.752 -16.310 -25.861 1.00 62.12 245 GLN A CA 1
ATOM 1813 C C . GLN A 1 245 ? -10.121 -16.197 -25.188 1.00 62.12 245 GLN A C 1
ATOM 1815 O O . GLN A 1 245 ? -11.080 -16.788 -25.657 1.00 62.12 245 GLN A O 1
ATOM 1820 N N . GLN A 1 246 ? -10.249 -15.398 -24.126 1.00 58.44 246 GLN A N 1
ATOM 1821 C CA . GLN A 1 246 ? -11.541 -15.151 -23.482 1.00 58.44 246 GLN A CA 1
ATOM 1822 C C . GLN A 1 246 ? -12.516 -14.389 -24.381 1.00 58.44 246 GLN A C 1
ATOM 1824 O O . GLN A 1 246 ? -13.715 -14.615 -24.279 1.00 58.44 246 GLN A O 1
ATOM 1829 N N . ALA A 1 247 ? -12.030 -13.494 -25.245 1.00 58.91 247 ALA A N 1
ATOM 1830 C CA . ALA A 1 247 ? -12.863 -12.823 -26.238 1.00 58.91 247 ALA A CA 1
ATOM 1831 C C . ALA A 1 247 ? -13.304 -13.779 -27.362 1.00 58.91 247 ALA A C 1
ATOM 1833 O O . ALA A 1 247 ? -14.436 -13.674 -27.828 1.00 58.91 247 ALA A O 1
ATOM 1834 N N . GLU A 1 248 ? -12.450 -14.727 -27.760 1.00 55.44 248 GLU A N 1
ATOM 1835 C CA . GLU A 1 248 ? -12.782 -15.788 -28.722 1.00 55.44 248 GLU A CA 1
ATOM 1836 C C . GLU A 1 248 ? -13.757 -16.825 -28.127 1.00 55.44 248 GLU A C 1
ATOM 1838 O O . GLU A 1 248 ? -14.723 -17.206 -28.787 1.00 55.44 248 GLU A O 1
ATOM 1843 N N . ASP A 1 249 ? -13.579 -17.206 -26.857 1.00 53.22 249 ASP A N 1
ATOM 1844 C CA . ASP A 1 249 ? -14.465 -18.115 -26.110 1.00 53.22 249 ASP A CA 1
ATOM 1845 C C . ASP A 1 249 ? -15.754 -17.433 -25.607 1.00 53.22 249 ASP A C 1
ATOM 1847 O O . ASP A 1 249 ? -16.700 -18.112 -25.205 1.00 53.22 249 ASP A O 1
ATOM 1851 N N . ALA A 1 250 ? -15.854 -16.098 -25.665 1.00 50.28 250 ALA A N 1
ATOM 1852 C CA . ALA A 1 250 ? -17.074 -15.340 -25.355 1.00 50.28 250 ALA A CA 1
ATOM 1853 C C . ALA A 1 250 ? -18.157 -15.447 -26.451 1.00 50.28 250 ALA A C 1
ATOM 1855 O O . ALA A 1 250 ? -19.063 -14.609 -26.533 1.00 50.28 250 ALA A O 1
ATOM 1856 N N . GLY A 1 251 ? -18.104 -16.491 -27.280 1.00 53.75 251 GLY A N 1
ATOM 1857 C CA . GLY A 1 251 ? -19.182 -16.878 -28.176 1.00 53.75 251 GLY A CA 1
ATOM 1858 C C . GLY A 1 251 ? -20.422 -17.255 -27.370 1.00 53.75 251 GLY A C 1
ATOM 1859 O O . GLY A 1 251 ? -20.574 -18.386 -26.915 1.00 53.75 251 GLY A O 1
ATOM 1860 N N . THR A 1 252 ? -21.340 -16.305 -27.190 1.00 59.25 252 THR A N 1
ATOM 1861 C CA . THR A 1 252 ? -22.693 -16.622 -26.727 1.00 59.25 252 THR A CA 1
ATOM 1862 C C . THR A 1 252 ? -23.332 -17.536 -27.767 1.00 59.25 252 THR A C 1
ATOM 1864 O O . THR A 1 252 ? -23.682 -17.092 -28.859 1.00 59.25 252 THR A O 1
ATOM 1867 N N . VAL A 1 253 ? -23.473 -18.818 -27.440 1.00 68.62 253 VAL A N 1
ATOM 1868 C CA . VAL A 1 253 ? -24.149 -19.784 -28.306 1.00 68.62 253 VAL A CA 1
ATOM 1869 C C . VAL A 1 253 ? -25.634 -19.826 -27.972 1.00 68.62 253 VAL A C 1
ATOM 1871 O O . VAL A 1 253 ? -26.039 -19.960 -26.819 1.00 68.62 253 VAL A O 1
ATOM 1874 N N . VAL A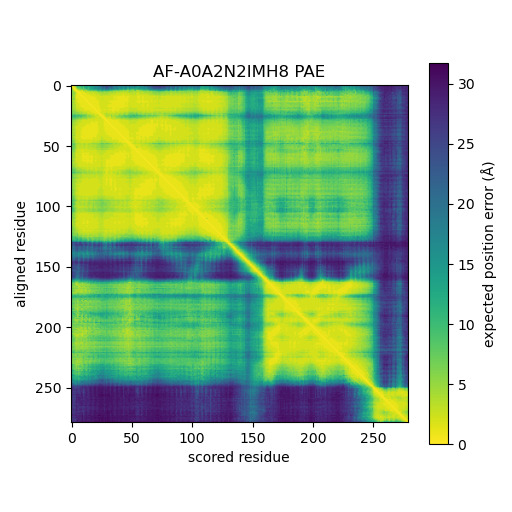 1 254 ? -26.469 -19.710 -28.999 1.00 69.88 254 VAL A N 1
ATOM 1875 C CA . VAL A 1 254 ? -27.918 -19.885 -28.871 1.00 69.88 254 VAL A CA 1
ATOM 1876 C C . VAL A 1 254 ? -28.226 -21.364 -29.067 1.00 69.88 254 VAL A C 1
ATOM 1878 O O . VAL A 1 254 ? -27.899 -21.915 -30.120 1.00 69.88 254 VAL A O 1
ATOM 1881 N N . VAL A 1 255 ? -28.861 -21.989 -28.072 1.00 79.81 255 VAL A N 1
ATOM 1882 C CA . VAL A 1 255 ? -29.393 -23.358 -28.150 1.00 79.81 255 VAL A CA 1
ATOM 1883 C C . VAL A 1 255 ? -30.917 -23.294 -28.122 1.00 79.81 255 VAL A C 1
ATOM 1885 O O . VAL A 1 255 ? -31.495 -22.787 -27.162 1.00 79.81 255 VAL A O 1
ATOM 1888 N N . ALA A 1 256 ? -31.573 -23.795 -29.167 1.00 81.69 256 ALA A N 1
ATOM 1889 C CA . ALA A 1 256 ? -33.029 -23.817 -29.269 1.00 81.69 256 ALA A CA 1
ATOM 1890 C C . ALA A 1 256 ? -33.566 -25.202 -28.889 1.00 81.69 256 ALA A C 1
ATOM 1892 O O . ALA A 1 256 ? -33.097 -26.215 -29.403 1.00 81.69 256 ALA A O 1
ATOM 1893 N N . VAL A 1 257 ? -34.570 -25.249 -28.012 1.00 86.06 257 VAL A N 1
ATOM 1894 C CA . VAL A 1 257 ? -35.294 -26.479 -27.658 1.00 86.06 257 VAL A CA 1
ATOM 1895 C C . VAL A 1 257 ? -36.666 -26.413 -28.317 1.00 86.06 257 VAL A C 1
ATOM 1897 O O . VAL A 1 257 ? -37.518 -25.640 -27.882 1.00 86.06 257 VAL A O 1
ATOM 1900 N N . VAL A 1 258 ? -36.869 -27.160 -29.405 1.00 87.19 258 VAL A N 1
ATOM 1901 C CA . VAL A 1 258 ? -38.092 -27.066 -30.222 1.00 87.19 258 VAL A CA 1
ATOM 1902 C C . VAL A 1 258 ? -38.535 -28.428 -30.752 1.00 87.19 258 VAL A C 1
ATOM 1904 O O . VAL A 1 258 ? -37.712 -29.258 -31.139 1.00 87.19 258 VAL A O 1
ATOM 1907 N N . ALA A 1 259 ? -39.851 -28.641 -30.799 1.00 86.62 259 ALA A N 1
ATOM 1908 C CA . ALA A 1 259 ? -40.472 -29.831 -31.377 1.00 86.62 259 ALA A CA 1
ATOM 1909 C C . ALA A 1 259 ? -40.863 -29.601 -32.850 1.00 86.62 259 ALA A C 1
ATOM 1911 O O . ALA A 1 259 ? -41.283 -28.504 -33.239 1.00 86.62 259 ALA A O 1
ATOM 1912 N N . GLY A 1 260 ? -40.754 -30.658 -33.661 1.00 86.38 260 GLY A N 1
ATOM 1913 C CA . GLY A 1 260 ? -41.099 -30.659 -35.090 1.00 86.38 260 GLY A CA 1
ATOM 1914 C C . GLY A 1 260 ? -39.984 -30.152 -36.019 1.00 86.38 260 GLY A C 1
ATOM 1915 O O . GLY A 1 260 ? -39.263 -29.211 -35.699 1.00 86.38 260 GLY A O 1
ATOM 1916 N N . GLN A 1 261 ? -39.834 -30.777 -37.195 1.00 82.31 261 GLN A N 1
ATOM 1917 C CA . GLN A 1 261 ? -38.696 -30.518 -38.096 1.00 82.31 261 GLN A CA 1
ATOM 1918 C C . GLN A 1 261 ? -38.684 -29.113 -38.710 1.00 82.31 261 GLN A C 1
ATOM 1920 O O . GLN A 1 261 ? -37.623 -28.499 -38.762 1.00 82.31 261 GLN A O 1
ATOM 1925 N N . GLY A 1 262 ? -39.846 -28.560 -39.074 1.00 85.81 262 GLY A N 1
ATOM 1926 C CA . GLY A 1 262 ? -39.913 -27.211 -39.655 1.00 85.81 262 GLY A CA 1
ATOM 1927 C C . GLY A 1 262 ? -39.404 -26.118 -38.706 1.00 85.81 262 GLY A C 1
ATOM 1928 O O . GLY A 1 262 ? -38.709 -25.200 -39.128 1.00 85.81 262 GLY A O 1
ATOM 1929 N N . ASN A 1 263 ? -39.657 -26.254 -37.399 1.00 81.69 263 ASN A N 1
ATOM 1930 C CA . ASN A 1 263 ? -39.109 -25.334 -36.400 1.00 81.69 263 ASN A CA 1
ATOM 1931 C C . ASN A 1 263 ? -37.590 -25.511 -36.264 1.00 81.69 263 ASN A C 1
ATOM 1933 O O . ASN A 1 263 ? -36.857 -24.530 -36.171 1.00 81.69 263 ASN A O 1
ATOM 1937 N N . LYS A 1 264 ? -37.097 -26.756 -36.287 1.00 84.06 264 LYS A N 1
ATOM 1938 C CA . LYS A 1 264 ? -35.657 -27.045 -36.198 1.00 84.06 264 LYS A CA 1
ATOM 1939 C C . LYS A 1 264 ? -34.879 -26.444 -37.371 1.00 84.06 264 LYS A C 1
ATOM 1941 O O . LYS A 1 264 ? -33.774 -25.953 -37.163 1.00 84.06 264 LYS A O 1
ATOM 1946 N N . GLU A 1 265 ? -35.438 -26.473 -38.577 1.00 83.56 265 GLU A N 1
ATOM 1947 C CA . GLU A 1 265 ? -34.844 -25.853 -39.769 1.00 83.56 265 GLU A CA 1
ATOM 1948 C C . GLU A 1 265 ? -34.828 -24.325 -39.659 1.00 83.56 265 GLU A C 1
ATOM 1950 O O . GLU A 1 265 ? -33.759 -23.729 -39.773 1.00 83.56 265 GLU A O 1
ATOM 1955 N N . LEU A 1 266 ? -35.955 -23.709 -39.286 1.00 85.62 266 LEU A N 1
ATOM 1956 C CA . LEU A 1 266 ? -36.051 -22.258 -39.093 1.00 85.62 266 LEU A CA 1
ATOM 1957 C C . LEU A 1 266 ? -35.022 -21.729 -38.079 1.00 85.62 266 LEU A C 1
ATOM 1959 O O . LEU A 1 266 ? -34.335 -20.743 -38.335 1.00 85.62 266 LEU A O 1
ATOM 1963 N N . PHE A 1 267 ? -34.879 -22.382 -36.922 1.00 80.38 267 PHE A N 1
ATOM 1964 C CA . PHE A 1 267 ? -33.931 -21.924 -35.902 1.00 80.38 267 PHE A CA 1
ATOM 1965 C C . PHE A 1 267 ? -32.468 -22.134 -36.315 1.00 80.38 267 PHE A C 1
ATOM 1967 O O . PHE A 1 267 ? -31.623 -21.319 -35.945 1.00 80.38 267 PHE A O 1
ATOM 1974 N N . ARG A 1 268 ? -32.155 -23.161 -37.121 1.00 79.62 268 ARG A N 1
ATOM 1975 C CA . ARG A 1 268 ? -30.814 -23.313 -37.715 1.00 79.62 268 ARG A CA 1
ATOM 1976 C C . ARG A 1 268 ? -30.506 -22.188 -38.700 1.00 79.62 268 ARG A C 1
ATOM 1978 O O . ARG A 1 268 ? -29.415 -21.632 -38.642 1.00 79.62 268 ARG A O 1
ATOM 1985 N N . GLU A 1 269 ? -31.461 -21.822 -39.553 1.00 79.19 269 GLU A N 1
ATOM 1986 C CA . GLU A 1 269 ? -31.302 -20.712 -40.505 1.00 79.19 269 GLU A CA 1
ATOM 1987 C C . GLU A 1 269 ? -31.090 -19.363 -39.804 1.00 79.19 269 GLU A C 1
ATOM 1989 O O . GLU A 1 269 ? -30.328 -18.526 -40.281 1.00 79.19 269 GLU A O 1
ATOM 1994 N N . LEU A 1 270 ? -31.696 -19.173 -38.628 1.00 77.19 270 LEU A N 1
ATOM 1995 C CA . LEU A 1 270 ? -31.549 -17.968 -37.804 1.00 77.19 270 LEU A CA 1
ATOM 1996 C C . LEU A 1 270 ? -30.248 -17.923 -36.973 1.00 77.19 270 LEU A C 1
ATOM 1998 O O . LEU A 1 270 ? -30.082 -17.023 -36.150 1.00 77.19 270 LEU A O 1
ATOM 2002 N N . GLY A 1 271 ? -29.318 -18.864 -37.174 1.00 64.62 271 GLY A N 1
ATOM 2003 C CA . GLY A 1 271 ? -27.992 -18.844 -36.540 1.00 64.62 271 GLY A CA 1
ATOM 2004 C C . GLY A 1 271 ? -27.920 -19.527 -35.170 1.00 64.62 271 GLY A C 1
ATOM 2005 O O . GLY A 1 271 ? -26.988 -19.292 -34.394 1.00 64.62 271 GLY A O 1
ATOM 2006 N N . CYS A 1 272 ? -28.891 -20.383 -34.846 1.00 78.25 272 CYS A N 1
ATOM 2007 C CA . CYS A 1 272 ? -28.822 -21.224 -33.657 1.00 78.25 272 CYS A CA 1
ATOM 2008 C C . CYS A 1 272 ? -27.713 -22.277 -33.807 1.00 78.25 272 CYS A C 1
ATOM 2010 O O . CYS A 1 272 ? -27.669 -23.016 -34.790 1.00 78.25 272 CYS A O 1
ATOM 2012 N N . HIS A 1 273 ? -26.824 -22.358 -32.817 1.00 73.50 273 HIS A N 1
ATOM 2013 C CA . HIS A 1 273 ? -25.643 -23.224 -32.870 1.00 73.50 273 HIS A CA 1
ATOM 2014 C C . HIS A 1 273 ? -25.982 -24.694 -32.603 1.00 73.50 273 HIS A C 1
ATOM 2016 O O . HIS A 1 273 ? -25.334 -25.590 -33.141 1.00 73.50 273 HIS A O 1
ATOM 2022 N N . ALA A 1 274 ? -27.002 -24.957 -31.785 1.00 76.81 274 ALA A N 1
ATOM 2023 C CA . ALA A 1 274 ? -27.485 -26.305 -31.527 1.00 76.81 274 ALA A CA 1
ATOM 2024 C C . ALA A 1 274 ? -29.003 -26.309 -31.341 1.00 76.81 274 ALA A C 1
ATOM 2026 O O . ALA A 1 274 ? -29.558 -25.444 -30.671 1.00 76.81 274 ALA A O 1
ATOM 2027 N N . VAL A 1 275 ? -29.672 -27.316 -31.901 1.00 80.44 275 VAL A N 1
ATOM 2028 C CA . VAL A 1 275 ? -31.114 -27.511 -31.729 1.00 80.44 275 VAL A CA 1
ATOM 2029 C C . VAL A 1 275 ? -31.355 -28.845 -31.034 1.00 80.44 275 VAL A C 1
ATOM 2031 O O . VAL A 1 275 ? -30.912 -29.883 -31.526 1.00 80.44 275 VAL A O 1
ATOM 2034 N N . VAL A 1 276 ? -32.044 -28.809 -29.895 1.00 83.12 276 VAL A N 1
ATOM 2035 C CA . VAL A 1 276 ? -32.374 -29.970 -29.057 1.00 83.12 276 VAL A CA 1
ATOM 2036 C C . VAL A 1 276 ? -33.866 -30.271 -29.181 1.00 83.12 276 VAL A C 1
ATOM 2038 O O . VAL A 1 276 ? -34.681 -29.356 -29.323 1.00 83.12 276 VAL A O 1
ATOM 2041 N N . ASP A 1 277 ? -34.229 -31.554 -29.153 1.00 75.88 277 ASP A N 1
ATOM 2042 C CA . ASP A 1 277 ? -35.634 -31.957 -29.220 1.00 75.88 277 ASP A CA 1
ATOM 2043 C C . ASP A 1 277 ? -36.373 -31.590 -27.931 1.00 75.88 277 ASP A C 1
ATOM 2045 O O . ASP A 1 277 ? -35.923 -31.924 -26.835 1.00 75.88 277 ASP A O 1
ATOM 2049 N N . GLY A 1 278 ? -37.491 -30.879 -28.072 1.00 72.62 278 GLY A N 1
ATOM 2050 C CA . GLY A 1 278 ? -38.302 -30.392 -26.950 1.00 72.62 278 GLY A CA 1
ATOM 2051 C C . GLY A 1 278 ? -39.437 -31.321 -26.519 1.00 72.62 278 GLY A C 1
ATOM 2052 O O . GLY A 1 278 ? -40.223 -30.933 -25.655 1.00 72.62 278 GLY A O 1
ATOM 2053 N N . GLY A 1 279 ? -39.540 -32.505 -27.128 1.00 52.12 279 GLY A N 1
ATOM 2054 C CA . GLY A 1 279 ? -40.609 -33.481 -26.912 1.00 52.12 279 GLY A CA 1
ATOM 2055 C C . GLY A 1 279 ? -40.810 -34.373 -28.123 1.00 52.12 279 GLY A C 1
ATOM 2056 O O . GLY A 1 279 ? -40.865 -33.818 -29.243 1.00 52.12 279 GLY A O 1
#

Solvent-accessible surface area (backbone atoms only — not comparable to full-atom values): 15333 Å² total; per-residue (Å²): 134,90,56,66,65,70,67,29,50,37,50,51,30,24,53,46,26,27,45,64,46,53,76,72,47,97,63,87,46,39,57,51,53,34,54,12,37,41,36,10,31,53,35,30,49,71,46,35,88,77,72,59,70,37,32,36,62,43,19,41,40,45,19,22,54,40,28,65,74,45,63,66,88,47,54,55,68,60,36,42,52,46,21,48,52,35,22,52,55,38,25,66,50,14,18,79,56,30,73,69,30,44,75,65,73,36,56,31,64,60,19,46,52,51,43,53,52,52,47,48,50,46,54,49,50,52,38,60,75,72,60,84,50,79,88,68,85,75,80,75,78,74,81,71,72,90,86,62,76,88,68,74,76,68,82,75,65,86,82,75,62,65,97,38,45,27,44,33,33,34,32,34,42,30,85,71,36,59,56,68,61,52,47,59,63,42,58,88,59,36,48,84,61,32,65,44,75,49,39,43,47,32,41,39,35,33,28,17,75,55,61,64,61,56,51,59,53,44,56,78,49,26,52,76,41,79,75,44,78,42,56,50,60,58,53,47,54,56,48,53,50,53,52,50,50,51,60,65,66,60,64,83,74,46,71,46,71,46,55,60,68,73,54,50,51,52,44,45,76,74,65,37,74,43,78,44,81,59,111

Mean predicted aligned error: 12.1 Å

Secondary structure (DSSP, 8-state):
----HHHHHHHHHHHHHHHHHHTT-SS--HHHHHHHHHHHHHHHHHT-SS--TTSHHHHHHHHHHHHHHS-TTS-HHHHHHHHHHHHHHHHHHHTTTSHHHHHHT---HHHHHHHHHHHHHHHHHHHHHHSSS------------TT---PPPPP--GGGS-SSSEEEEEEEE-SS--HHHHHHHHTTTEEEEEEEEETTEEEEEEEES-HHHHHHHHTTTSEEEEEEEEEHHHHHHHHHHHHHHHHHH-----EEEE-SHHHHHHHHHTT-SEEEE--

Sequence (279 aa):
MGARGNSGVILSQIVRGICDVWGRSEKLTTRDFKDALNEGAVSAYRAVKVPVEGTMLTVMREMATAAQSVPETLSVGKLLAAVEEAGRVAVERTTDQLPALRKAGVVDAGGYGLLVIFRGVAAGMATLTHAGGQVIGTRVALRSTPGGAPQAPPPLESSELSVYRYCTSLLIKGESVDIEAFETFLQPIGDSALVVGDPRLVKVHVHTNDPGVVLTEALKHGAIGEVEINDMHEQTRARDQRLHQQAEDAGTVVVAVVAGQGNKELFRELGCHAVVDGG